Protein AF-A0A7Y5HD14-F1 (afdb_monomer_lite)

Sequence (276 aa):
TAADAAALRGGTRREKNPWSDLGRKLYEMRDKLKNGEDGMEDPEVQALWLEAIEIARKLAEELGIDLQEFELSPYTLPMIMLAMLDASDLPPEGAQSAALDALVEAAEGDWKTFMADRAGLTKLEARLEMVKMTGAMFDGVWGSMTPDQRAIFDKVDMLARDRWAQPNSIINGGRQEVSRSVLASWTNDLGLSEAQSLAVKPVVDDYVRRYSELQADFARRAAAGTPPGPTEKALATTGLMVDAQKQLSKTVTLDDAQQEKLKSWGVIYGVGVEGE

Structure (mmCIF, N/CA/C/O backbone):
data_AF-A0A7Y5HD14-F1
#
_entry.id   AF-A0A7Y5HD14-F1
#
loop_
_atom_site.group_PDB
_atom_site.id
_atom_site.type_symbol
_atom_site.label_atom_id
_atom_site.label_alt_id
_atom_site.label_comp_id
_atom_site.label_asym_id
_atom_site.label_entity_id
_atom_site.label_seq_id
_atom_site.pdbx_PDB_ins_code
_atom_site.Cartn_x
_atom_site.Cartn_y
_atom_site.Cartn_z
_atom_site.occupancy
_atom_site.B_iso_or_equiv
_atom_site.auth_seq_id
_atom_site.auth_comp_id
_atom_site.auth_asym_id
_atom_site.auth_atom_id
_atom_site.pdbx_PDB_model_num
ATOM 1 N N . THR A 1 1 ? -7.264 -18.899 -16.014 1.00 40.03 1 THR A N 1
ATOM 2 C CA . THR A 1 1 ? -6.858 -20.317 -16.206 1.00 40.03 1 THR A CA 1
ATOM 3 C C . THR A 1 1 ? -5.459 -20.387 -16.810 1.00 40.03 1 THR A C 1
ATOM 5 O O . THR A 1 1 ? -4.961 -19.369 -17.272 1.00 40.03 1 THR A O 1
ATOM 8 N N . ALA A 1 2 ? -4.799 -21.556 -16.833 1.00 31.67 2 ALA A N 1
ATOM 9 C CA . ALA A 1 2 ? -3.512 -21.719 -17.534 1.00 31.67 2 ALA A CA 1
ATOM 10 C C . ALA A 1 2 ? -3.614 -21.420 -19.049 1.00 31.67 2 ALA A C 1
ATOM 12 O O . ALA A 1 2 ? -2.626 -21.031 -19.663 1.00 31.67 2 ALA A O 1
ATOM 13 N N . ALA A 1 3 ? -4.815 -21.539 -19.630 1.00 29.56 3 ALA A N 1
ATOM 14 C CA . ALA A 1 3 ? -5.102 -21.123 -21.001 1.00 29.56 3 ALA A CA 1
ATOM 15 C C . ALA A 1 3 ? -5.159 -19.588 -21.150 1.00 29.56 3 ALA A C 1
ATOM 17 O O . ALA A 1 3 ? -4.635 -19.061 -22.126 1.00 29.56 3 ALA A O 1
ATOM 18 N N . ASP A 1 4 ? -5.680 -18.865 -20.153 1.00 37.62 4 ASP A N 1
ATOM 19 C CA . ASP A 1 4 ? -5.707 -17.391 -20.158 1.00 37.62 4 ASP A CA 1
ATOM 20 C C . ASP A 1 4 ? -4.296 -16.805 -19.965 1.00 37.62 4 ASP A C 1
ATOM 22 O O . ASP A 1 4 ? -3.900 -15.878 -20.664 1.00 37.62 4 ASP A O 1
ATOM 26 N N . ALA A 1 5 ? -3.469 -17.422 -19.112 1.00 37.91 5 ALA A N 1
ATOM 27 C CA . ALA A 1 5 ? -2.065 -17.035 -18.934 1.00 37.91 5 ALA A CA 1
ATOM 28 C C . ALA A 1 5 ? -1.180 -17.349 -20.160 1.00 37.91 5 ALA A C 1
ATOM 30 O O . ALA A 1 5 ? -0.129 -16.737 -20.336 1.00 37.91 5 ALA A O 1
ATOM 31 N N . ALA A 1 6 ? -1.580 -18.304 -21.005 1.00 37.09 6 ALA A N 1
ATOM 32 C CA . ALA A 1 6 ? -0.918 -18.597 -22.276 1.00 37.09 6 ALA A CA 1
ATOM 33 C C . ALA A 1 6 ? -1.386 -17.654 -23.400 1.00 37.09 6 ALA A C 1
ATOM 35 O O . ALA A 1 6 ? -0.572 -17.250 -24.227 1.00 37.09 6 ALA A O 1
ATOM 36 N N . ALA A 1 7 ? -2.657 -17.235 -23.401 1.00 40.34 7 ALA A N 1
ATOM 37 C CA . ALA A 1 7 ? -3.160 -16.185 -24.291 1.00 40.34 7 ALA A CA 1
ATOM 38 C C . ALA A 1 7 ? -2.490 -14.824 -24.013 1.00 40.34 7 ALA A C 1
ATOM 40 O O . ALA A 1 7 ? -2.172 -14.096 -24.950 1.00 40.34 7 ALA A O 1
ATOM 41 N N . LEU A 1 8 ? -2.172 -14.541 -22.743 1.00 43.38 8 LEU A N 1
ATOM 42 C CA . LEU A 1 8 ? -1.353 -13.397 -22.323 1.00 43.38 8 LEU A CA 1
ATOM 43 C C . LEU A 1 8 ? 0.111 -13.471 -22.807 1.00 43.38 8 LEU A C 1
ATOM 45 O O . LEU A 1 8 ? 0.737 -12.433 -22.994 1.00 43.38 8 LEU A O 1
ATOM 49 N N . ARG A 1 9 ? 0.648 -14.678 -23.043 1.00 46.75 9 ARG A N 1
ATOM 50 C CA . ARG A 1 9 ? 2.036 -14.927 -23.488 1.00 46.75 9 ARG A CA 1
ATOM 51 C C . ARG A 1 9 ? 2.196 -15.109 -25.006 1.00 46.75 9 ARG A C 1
ATOM 53 O O . ARG A 1 9 ? 3.299 -14.950 -25.521 1.00 46.75 9 ARG A O 1
ATOM 60 N N . GLY A 1 10 ? 1.132 -15.493 -25.717 1.00 34.28 10 GLY A N 1
ATOM 61 C CA . GLY A 1 10 ? 1.221 -16.096 -27.057 1.00 34.28 10 GLY A CA 1
ATOM 62 C C . GLY A 1 10 ? 0.671 -15.286 -28.234 1.00 34.28 10 GLY A C 1
ATOM 63 O O . GLY A 1 10 ? 0.852 -15.703 -29.377 1.00 34.28 10 GLY A O 1
ATOM 64 N N . GLY A 1 11 ? 0.016 -14.146 -28.009 1.00 35.19 11 GLY A N 1
ATOM 65 C CA . GLY A 1 11 ? -0.345 -13.238 -29.099 1.00 35.19 11 GLY A CA 1
ATOM 66 C C . GLY A 1 11 ? 0.895 -12.471 -29.539 1.00 35.19 11 GLY A C 1
ATOM 67 O O . GLY A 1 11 ? 1.574 -11.891 -28.697 1.00 35.19 11 GLY A O 1
ATOM 68 N N . THR A 1 12 ? 1.226 -12.473 -30.833 1.00 38.72 12 THR A N 1
ATOM 69 C CA . THR A 1 12 ? 2.294 -11.633 -31.400 1.00 38.72 12 THR A CA 1
ATOM 70 C C . THR A 1 12 ? 2.288 -10.260 -30.725 1.00 38.72 12 THR A C 1
ATOM 72 O O . THR A 1 12 ? 1.244 -9.618 -30.741 1.00 38.72 12 THR A O 1
ATOM 75 N N . ARG A 1 13 ? 3.416 -9.810 -30.150 1.00 46.72 13 ARG A N 1
ATOM 76 C CA . ARG A 1 13 ? 3.580 -8.585 -29.317 1.00 46.72 13 ARG A CA 1
ATOM 77 C C . ARG A 1 13 ? 3.038 -7.263 -29.906 1.00 46.72 13 ARG A C 1
ATOM 79 O O . ARG A 1 13 ? 3.128 -6.217 -29.288 1.00 46.72 13 ARG A O 1
ATOM 86 N N . ARG A 1 14 ? 2.473 -7.298 -31.115 1.00 42.47 14 ARG A N 1
ATOM 87 C CA . ARG A 1 14 ? 1.824 -6.190 -31.828 1.00 42.47 14 ARG A CA 1
ATOM 88 C C . ARG A 1 14 ? 0.296 -6.299 -31.925 1.00 42.47 14 ARG A C 1
ATOM 90 O O . ARG A 1 14 ? -0.326 -5.383 -32.457 1.00 42.47 14 ARG A O 1
ATOM 97 N N . GLU A 1 15 ? -0.319 -7.389 -31.475 1.00 48.62 15 GLU A N 1
ATOM 98 C CA . GLU A 1 15 ? -1.775 -7.548 -31.492 1.00 48.62 15 GLU A CA 1
ATOM 99 C C . GLU A 1 15 ? -2.414 -7.035 -30.198 1.00 48.62 15 GLU A C 1
ATOM 101 O O . GLU A 1 15 ? -1.834 -7.117 -29.120 1.00 48.62 15 GLU A O 1
ATOM 106 N N . LYS A 1 16 ? -3.619 -6.474 -30.347 1.00 53.66 16 LYS A N 1
ATOM 107 C CA . LYS A 1 16 ? -4.418 -5.773 -29.333 1.00 53.66 16 LYS A CA 1
ATOM 108 C C . LYS A 1 16 ? -4.705 -6.651 -28.109 1.00 53.66 16 LYS A C 1
ATOM 110 O O . LYS A 1 16 ? -5.770 -7.261 -28.029 1.00 53.66 16 LYS A O 1
ATOM 115 N N . ASN A 1 17 ? -3.777 -6.717 -27.162 1.00 68.25 17 ASN A N 1
ATOM 116 C CA . ASN A 1 17 ? -4.050 -7.227 -25.827 1.00 68.25 17 ASN A CA 1
ATOM 117 C C . ASN A 1 17 ? -4.229 -6.038 -24.852 1.00 68.25 17 ASN A C 1
ATOM 119 O O . ASN A 1 17 ? -3.633 -4.975 -25.067 1.00 68.25 17 ASN A O 1
ATOM 123 N N . PRO A 1 18 ? -5.052 -6.179 -23.795 1.00 72.81 18 PRO A N 1
ATOM 124 C CA . PRO A 1 18 ? -5.341 -5.065 -22.891 1.00 72.81 18 PRO A CA 1
ATOM 125 C C . PRO A 1 18 ? -4.098 -4.517 -22.169 1.00 72.81 18 PRO A C 1
ATOM 127 O O . PRO A 1 18 ? -4.064 -3.342 -21.818 1.00 72.81 18 PRO A O 1
ATOM 130 N N . TRP A 1 19 ? -3.045 -5.320 -21.998 1.00 73.19 19 TRP A N 1
ATOM 131 C CA . TRP A 1 19 ? -1.783 -4.880 -21.398 1.00 73.19 19 TRP A CA 1
ATOM 132 C C . TRP A 1 19 ? -0.988 -3.932 -22.300 1.00 73.19 19 TRP A C 1
ATOM 134 O O . TRP A 1 19 ? -0.474 -2.917 -21.832 1.00 73.19 19 TRP A O 1
ATOM 144 N N . SER A 1 20 ? -0.930 -4.219 -23.601 1.00 70.38 20 SER A N 1
ATOM 145 C CA . SER A 1 20 ? -0.311 -3.357 -24.608 1.00 70.38 20 SER A CA 1
ATOM 146 C C . SER A 1 20 ? -1.058 -2.031 -24.738 1.00 70.38 20 SER A C 1
ATOM 148 O O . SER A 1 20 ? -0.430 -0.989 -24.917 1.00 70.38 20 SER A O 1
ATOM 150 N N . ASP A 1 21 ? -2.389 -2.046 -24.626 1.00 78.12 21 ASP A N 1
ATOM 151 C CA . ASP A 1 21 ? -3.181 -0.814 -24.616 1.00 78.12 21 ASP A CA 1
ATOM 152 C C . ASP A 1 21 ? -2.972 -0.017 -23.315 1.00 78.12 21 ASP A C 1
ATOM 154 O O . ASP A 1 21 ? -2.776 1.196 -23.391 1.00 78.12 21 ASP A O 1
ATOM 158 N N . LEU A 1 22 ? -2.903 -0.674 -22.146 1.00 78.31 22 LEU A N 1
ATOM 159 C CA . LEU A 1 22 ? -2.567 -0.020 -20.873 1.00 78.31 22 LEU A CA 1
ATOM 160 C C . LEU A 1 22 ? -1.200 0.671 -20.938 1.00 78.31 22 LEU A C 1
ATOM 162 O O . LEU A 1 22 ? -1.096 1.862 -20.647 1.00 78.31 22 LEU A O 1
ATOM 166 N N . GLY A 1 23 ? -0.149 -0.040 -21.352 1.00 74.69 23 GLY A N 1
ATOM 167 C CA . GLY A 1 23 ? 1.187 0.552 -21.413 1.00 74.69 23 GLY A CA 1
ATOM 168 C C . GLY A 1 23 ? 1.326 1.645 -22.469 1.00 74.69 23 GLY A C 1
ATOM 169 O O . GLY A 1 23 ? 2.020 2.626 -22.212 1.00 74.69 23 GLY A O 1
ATOM 170 N N . ARG A 1 24 ? 0.606 1.561 -23.600 1.00 77.25 24 ARG A N 1
ATOM 171 C CA . ARG A 1 24 ? 0.541 2.666 -24.572 1.00 77.25 24 ARG A CA 1
ATOM 172 C C . ARG A 1 24 ? -0.029 3.930 -23.929 1.00 77.25 24 ARG A C 1
ATOM 174 O O . ARG A 1 24 ? 0.558 4.996 -24.080 1.00 77.25 24 ARG A O 1
ATOM 181 N N . LYS A 1 25 ? -1.120 3.815 -23.163 1.00 80.25 25 LYS A N 1
ATOM 182 C CA . LYS A 1 25 ? -1.727 4.957 -22.457 1.00 80.25 25 LYS A CA 1
ATOM 183 C C . LYS A 1 25 ? -0.788 5.554 -21.411 1.00 80.25 25 LYS A C 1
ATOM 185 O O . LYS A 1 25 ? -0.636 6.773 -21.360 1.00 80.25 25 LYS A O 1
ATOM 190 N N . LEU A 1 26 ? -0.110 4.715 -20.624 1.00 75.81 26 LEU A N 1
ATOM 191 C CA . LEU A 1 26 ? 0.895 5.163 -19.650 1.00 75.81 26 LEU A CA 1
ATOM 192 C C . LEU A 1 26 ? 2.075 5.885 -20.324 1.00 75.81 26 LEU A C 1
ATOM 194 O O . LEU A 1 26 ? 2.540 6.914 -19.833 1.00 75.81 26 LEU A O 1
ATOM 198 N N . TYR A 1 27 ? 2.529 5.383 -21.474 1.00 74.00 27 TYR A N 1
ATOM 199 C CA . TYR A 1 27 ? 3.600 5.991 -22.261 1.00 74.00 27 TYR A CA 1
ATOM 200 C C . TYR A 1 27 ? 3.184 7.339 -22.876 1.00 74.00 27 TYR A C 1
ATOM 202 O O . TYR A 1 27 ? 3.917 8.320 -22.766 1.00 74.00 27 TYR A O 1
ATOM 210 N N . GLU A 1 28 ? 1.986 7.423 -23.461 1.00 78.38 28 GLU A N 1
ATOM 211 C CA . GLU A 1 28 ? 1.420 8.671 -23.997 1.00 78.38 28 GLU A CA 1
ATOM 212 C C . GLU A 1 28 ? 1.280 9.746 -22.905 1.00 78.38 28 GLU A C 1
ATOM 214 O O . GLU A 1 28 ? 1.576 10.919 -23.148 1.00 78.38 28 GLU A O 1
ATOM 219 N N . MET A 1 29 ? 0.881 9.360 -21.685 1.00 75.81 29 MET A N 1
ATOM 220 C CA . MET A 1 29 ? 0.834 10.279 -20.542 1.00 75.81 29 MET A CA 1
ATOM 221 C C . MET A 1 29 ? 2.219 10.798 -20.167 1.00 75.81 29 MET A C 1
ATOM 223 O O . MET A 1 29 ? 2.377 11.998 -19.955 1.00 75.81 29 MET A O 1
ATOM 227 N N . ARG A 1 30 ? 3.240 9.932 -20.130 1.00 72.69 30 ARG A N 1
ATOM 228 C CA . ARG A 1 30 ? 4.625 10.334 -19.837 1.00 72.69 30 ARG A CA 1
ATOM 229 C C . ARG A 1 30 ? 5.115 11.436 -20.777 1.00 72.69 30 ARG A C 1
ATOM 231 O O . ARG A 1 30 ? 5.752 12.373 -20.307 1.00 72.69 30 ARG A O 1
ATOM 238 N N . ASP A 1 31 ? 4.835 11.336 -22.075 1.00 70.56 31 ASP A N 1
ATOM 239 C CA . ASP A 1 31 ? 5.278 12.335 -23.064 1.00 70.56 31 ASP A CA 1
ATOM 240 C C . ASP A 1 31 ? 4.592 13.691 -22.901 1.00 70.56 31 ASP A C 1
ATOM 242 O O . ASP A 1 31 ? 5.163 14.730 -23.241 1.00 70.56 31 ASP A O 1
ATOM 246 N N . LYS A 1 32 ? 3.381 13.686 -22.344 1.00 71.19 32 LYS A N 1
ATOM 247 C CA . LYS A 1 32 ? 2.629 14.900 -22.018 1.00 71.19 32 LYS A CA 1
ATOM 248 C C . LYS A 1 32 ? 3.048 15.504 -20.676 1.00 71.19 32 LYS A C 1
ATOM 250 O O . LYS A 1 32 ? 2.984 16.720 -20.510 1.00 71.19 32 LYS A O 1
ATOM 255 N N . LEU A 1 33 ? 3.548 14.688 -19.749 1.00 67.81 33 LEU A N 1
ATOM 256 C CA . LEU A 1 33 ? 4.108 15.136 -18.475 1.00 67.81 33 LEU A CA 1
ATOM 257 C C . LEU A 1 33 ? 5.500 15.752 -18.692 1.00 67.81 33 LEU A C 1
ATOM 259 O O . LEU A 1 33 ? 6.534 15.074 -18.697 1.00 67.81 33 LEU A O 1
ATOM 263 N N . LYS A 1 34 ? 5.538 17.075 -18.883 1.00 53.81 34 LYS A N 1
ATOM 264 C CA . LYS A 1 34 ? 6.795 17.833 -18.953 1.00 53.81 34 LYS A CA 1
ATOM 265 C C . LYS A 1 34 ? 7.582 17.693 -17.650 1.00 53.81 34 LYS A C 1
ATOM 267 O O . LYS A 1 34 ? 7.014 17.585 -16.569 1.00 53.81 34 LYS A O 1
ATOM 272 N N . ASN A 1 35 ? 8.913 17.706 -17.762 1.00 51.19 35 ASN A N 1
ATOM 273 C CA . ASN A 1 35 ? 9.846 17.609 -16.636 1.00 51.19 35 ASN A CA 1
ATOM 274 C C . ASN A 1 35 ? 9.447 18.530 -15.467 1.00 51.19 35 ASN A C 1
ATOM 276 O O . ASN A 1 35 ? 9.708 19.728 -15.516 1.00 51.19 35 ASN A O 1
ATOM 280 N N . GLY A 1 36 ? 8.880 17.946 -14.410 1.00 49.12 36 GLY A N 1
ATOM 281 C CA . GLY A 1 36 ? 8.652 18.613 -13.129 1.00 49.12 36 GLY A CA 1
ATOM 282 C C . GLY A 1 36 ? 7.366 19.433 -13.000 1.00 49.12 36 GLY A C 1
ATOM 283 O O . GLY A 1 36 ? 7.193 20.056 -11.958 1.00 49.12 36 GLY A O 1
ATOM 284 N N . GLU A 1 37 ? 6.470 19.435 -13.990 1.00 49.97 37 GLU A N 1
ATOM 285 C CA . GLU A 1 37 ? 5.144 20.048 -13.840 1.00 49.97 37 GLU A CA 1
ATOM 286 C C . GLU A 1 37 ? 4.091 18.963 -13.621 1.00 49.97 37 GLU A C 1
ATOM 288 O O . GLU A 1 37 ? 4.056 17.954 -14.330 1.00 49.97 37 GLU A O 1
ATOM 293 N N . ASP A 1 38 ? 3.238 19.180 -12.621 1.00 54.91 38 ASP A N 1
ATOM 294 C CA . ASP A 1 38 ? 2.090 18.340 -12.292 1.00 54.91 38 ASP A CA 1
ATOM 295 C C . ASP A 1 38 ? 1.048 18.503 -13.418 1.00 54.91 38 ASP A C 1
ATOM 297 O O . ASP A 1 38 ? 0.058 19.220 -13.298 1.00 54.91 38 ASP A O 1
ATOM 301 N N . GLY A 1 39 ? 1.309 17.888 -14.579 1.00 54.97 39 GLY A N 1
ATOM 302 C CA . GLY A 1 39 ? 0.506 17.986 -15.809 1.00 54.97 39 GLY A CA 1
ATOM 303 C C . GLY A 1 39 ? -0.885 17.356 -15.700 1.00 54.97 39 GLY A C 1
ATOM 304 O O . GLY A 1 39 ? -1.533 17.089 -16.700 1.00 54.97 39 GLY A O 1
ATOM 305 N N . MET A 1 40 ? -1.349 17.109 -14.480 1.00 59.34 40 MET A N 1
ATOM 306 C CA . MET A 1 40 ? -2.643 16.529 -14.140 1.00 59.34 40 MET A CA 1
ATOM 307 C C . MET A 1 40 ? -3.789 17.534 -14.262 1.00 59.34 40 MET A C 1
ATOM 309 O O . MET A 1 40 ? -4.950 17.134 -14.227 1.00 59.34 40 MET A O 1
ATOM 313 N N . GLU A 1 41 ? -3.487 18.823 -14.419 1.00 64.12 41 GLU A N 1
ATOM 314 C CA . GLU A 1 41 ? -4.465 19.830 -14.842 1.00 64.12 41 GLU A CA 1
ATOM 315 C C . GLU A 1 41 ? -4.703 19.811 -16.362 1.00 64.12 41 GLU A C 1
ATOM 317 O O . GLU A 1 41 ? -5.682 20.395 -16.826 1.00 64.12 41 GLU A O 1
ATOM 322 N N . ASP A 1 42 ? -3.856 19.118 -17.138 1.00 75.00 42 ASP A N 1
ATOM 323 C CA . ASP A 1 42 ? -4.039 18.960 -18.581 1.00 75.00 42 ASP A CA 1
ATOM 324 C C . ASP A 1 42 ? -5.202 17.983 -18.865 1.00 75.00 42 ASP A C 1
ATOM 326 O O . ASP A 1 42 ? -5.126 16.801 -18.500 1.00 75.00 42 ASP A O 1
ATOM 330 N N . PRO A 1 43 ? -6.279 18.431 -19.540 1.00 79.12 43 PRO A N 1
ATOM 331 C CA . PRO A 1 43 ? -7.422 17.582 -19.866 1.00 79.12 43 PRO A CA 1
ATOM 332 C C . PRO A 1 43 ? -7.061 16.345 -20.699 1.00 79.12 43 PRO A C 1
ATOM 334 O O . PRO A 1 43 ? -7.731 15.318 -20.595 1.00 79.12 43 PRO A O 1
ATOM 337 N N . GLU A 1 44 ? -6.010 16.412 -21.520 1.00 79.50 44 GLU A N 1
ATOM 338 C CA . GLU A 1 44 ? -5.563 15.279 -22.330 1.00 79.50 44 GLU A CA 1
ATOM 339 C C . GLU A 1 44 ? -4.872 14.214 -21.470 1.00 79.50 44 GLU A C 1
ATOM 341 O O . GLU A 1 44 ? -5.078 13.020 -21.688 1.00 79.50 44 GLU A O 1
ATOM 346 N N . VAL A 1 45 ? -4.105 14.627 -20.456 1.00 76.25 45 VAL A N 1
ATOM 347 C CA . VAL A 1 45 ? -3.512 13.706 -19.471 1.00 76.25 45 VAL A CA 1
ATOM 348 C C . VAL A 1 45 ? -4.609 13.069 -18.619 1.00 76.25 45 VAL A C 1
ATOM 350 O O . VAL A 1 45 ? -4.590 11.858 -18.406 1.00 76.25 45 VAL A O 1
ATOM 353 N N . GLN A 1 46 ? -5.616 13.843 -18.202 1.00 74.94 46 GLN A N 1
ATOM 354 C CA . GLN A 1 46 ? -6.768 13.315 -17.461 1.00 74.94 46 GLN A CA 1
ATOM 355 C C . GLN A 1 46 ? -7.561 12.277 -18.266 1.00 74.94 46 GLN A C 1
ATOM 357 O O . GLN A 1 46 ? -7.954 11.247 -17.719 1.00 74.94 46 GLN A O 1
ATOM 362 N N . ALA A 1 47 ? -7.787 12.518 -19.559 1.00 82.31 47 ALA A N 1
ATOM 363 C CA . ALA A 1 47 ? -8.490 11.573 -20.421 1.00 82.31 47 ALA A CA 1
ATOM 364 C C . ALA A 1 47 ? -7.718 10.250 -20.562 1.00 82.31 47 ALA A C 1
ATOM 366 O O . ALA A 1 47 ? -8.284 9.178 -20.341 1.00 82.31 47 ALA A O 1
ATOM 367 N N . LEU A 1 48 ? -6.413 10.323 -20.843 1.00 78.88 48 LEU A N 1
ATOM 368 C CA . LEU A 1 48 ? -5.551 9.140 -20.924 1.00 78.88 48 LEU A CA 1
ATOM 369 C C . LEU A 1 48 ? -5.505 8.363 -19.603 1.00 78.88 48 LEU A C 1
ATOM 371 O O . LEU A 1 48 ? -5.480 7.132 -19.608 1.00 78.88 48 LEU A O 1
ATOM 375 N N . TRP A 1 49 ? -5.539 9.074 -18.477 1.00 76.62 49 TRP A N 1
ATOM 376 C CA . TRP A 1 49 ? -5.564 8.474 -17.152 1.00 76.62 49 TRP A CA 1
ATOM 377 C C . TRP A 1 49 ? -6.848 7.687 -16.884 1.00 76.62 49 TRP A C 1
ATOM 379 O O . TRP A 1 49 ? -6.796 6.549 -16.414 1.00 76.62 49 TRP A O 1
ATOM 389 N N . LEU A 1 50 ? -8.008 8.266 -17.203 1.00 80.25 50 LEU A N 1
ATOM 390 C CA . LEU A 1 50 ? -9.297 7.593 -17.034 1.00 80.25 50 LEU A CA 1
ATOM 391 C C . LEU A 1 50 ? -9.384 6.323 -17.889 1.00 80.25 50 LEU A C 1
ATOM 393 O O . LEU A 1 50 ? -9.858 5.293 -17.407 1.00 80.25 50 LEU A O 1
ATOM 397 N N . GLU A 1 51 ? -8.867 6.372 -19.117 1.00 85.50 51 GLU A N 1
ATOM 398 C CA . GLU A 1 51 ? -8.769 5.199 -19.988 1.00 85.50 51 GLU A CA 1
ATOM 399 C C . GLU A 1 51 ? -7.826 4.133 -19.405 1.00 85.50 51 GLU A C 1
ATOM 401 O O . GLU A 1 51 ? -8.184 2.955 -19.359 1.00 85.50 51 GLU A O 1
ATOM 406 N N . ALA A 1 52 ? -6.654 4.530 -18.894 1.00 80.75 52 ALA A N 1
ATOM 407 C CA . ALA A 1 52 ? -5.715 3.614 -18.245 1.00 80.75 52 ALA A CA 1
ATOM 408 C C . ALA A 1 52 ? -6.329 2.935 -17.006 1.00 80.75 52 ALA A C 1
ATOM 410 O O . ALA A 1 52 ? -6.183 1.723 -16.840 1.00 80.75 52 ALA A O 1
ATOM 411 N N . ILE A 1 53 ? -7.073 3.674 -16.171 1.00 80.44 53 ILE A N 1
ATOM 412 C CA . ILE A 1 53 ? -7.813 3.109 -15.030 1.00 80.44 53 ILE A CA 1
ATOM 413 C C . ILE A 1 53 ? -8.848 2.085 -15.492 1.00 80.44 53 ILE A C 1
ATOM 415 O O . ILE A 1 53 ? -8.996 1.040 -14.858 1.00 80.44 53 ILE A O 1
ATOM 419 N N . GLU A 1 54 ? -9.605 2.376 -16.550 1.00 85.19 54 GLU A N 1
ATOM 420 C CA . GLU A 1 54 ? -10.640 1.457 -17.025 1.00 85.19 54 GLU A CA 1
ATOM 421 C C . GLU A 1 54 ? -10.027 0.139 -17.514 1.00 85.19 54 GLU A C 1
ATOM 423 O O . GLU A 1 54 ? -10.533 -0.938 -17.192 1.00 85.19 54 GLU A O 1
ATOM 428 N N . ILE A 1 55 ? -8.911 0.216 -18.243 1.00 85.50 55 ILE A N 1
ATOM 429 C CA . ILE A 1 55 ? -8.175 -0.966 -18.697 1.00 85.50 55 ILE A CA 1
ATOM 430 C C . ILE A 1 55 ? -7.618 -1.744 -17.497 1.00 85.50 55 ILE A C 1
ATOM 432 O O . ILE A 1 55 ? -7.833 -2.952 -17.402 1.00 85.50 55 ILE A O 1
ATOM 436 N N . ALA A 1 56 ? -6.972 -1.059 -16.547 1.00 81.94 56 ALA A N 1
ATOM 437 C CA . ALA A 1 56 ? -6.445 -1.673 -15.329 1.00 81.94 56 ALA A CA 1
ATOM 438 C C . ALA A 1 56 ? -7.547 -2.348 -14.495 1.00 81.94 56 ALA A C 1
ATOM 440 O O . ALA A 1 56 ? -7.338 -3.432 -13.961 1.00 81.94 56 ALA A O 1
ATOM 441 N N . ARG A 1 57 ? -8.751 -1.762 -14.428 1.00 84.12 57 ARG A N 1
ATOM 442 C CA . ARG A 1 57 ? -9.900 -2.360 -13.731 1.00 84.12 57 ARG A CA 1
ATOM 443 C C . ARG A 1 57 ? -10.352 -3.662 -14.383 1.00 84.12 57 ARG A C 1
ATOM 445 O O . ARG A 1 57 ? -10.558 -4.637 -13.671 1.00 84.12 57 ARG A O 1
ATOM 452 N N . LYS A 1 58 ? -10.473 -3.695 -15.713 1.00 86.50 58 LYS A N 1
ATOM 453 C CA . LYS A 1 58 ? -10.834 -4.923 -16.445 1.00 86.50 58 LYS A CA 1
ATOM 454 C C . LYS A 1 58 ? -9.792 -6.021 -16.226 1.00 86.50 58 LYS A C 1
ATOM 456 O O . LYS A 1 58 ? -10.148 -7.158 -15.949 1.00 86.50 58 LYS A O 1
ATOM 461 N N . LEU A 1 59 ? -8.511 -5.661 -16.268 1.00 83.62 59 LEU A N 1
ATOM 462 C CA . LEU A 1 59 ? -7.415 -6.588 -15.987 1.00 83.62 59 LEU A CA 1
ATOM 463 C C . LEU A 1 59 ? -7.423 -7.090 -14.531 1.00 83.62 59 LEU A C 1
ATOM 465 O O . LEU A 1 59 ? -7.187 -8.270 -14.286 1.00 83.62 59 LEU A O 1
ATOM 469 N N . ALA A 1 60 ? -7.734 -6.229 -13.559 1.00 83.94 60 ALA A N 1
ATOM 470 C CA . ALA A 1 60 ? -7.898 -6.623 -12.159 1.00 83.94 60 ALA A CA 1
ATOM 471 C C . ALA A 1 60 ? -9.052 -7.625 -11.980 1.00 83.94 60 ALA A C 1
ATOM 473 O O . ALA A 1 60 ? -8.886 -8.651 -11.317 1.00 83.94 60 ALA A O 1
ATOM 474 N N . GLU A 1 61 ? -10.192 -7.371 -12.633 1.00 84.69 61 GLU A N 1
ATOM 475 C CA . GLU A 1 61 ? -11.346 -8.277 -12.651 1.00 84.69 61 GLU A CA 1
ATOM 476 C C . GLU A 1 61 ? -10.983 -9.649 -13.243 1.00 84.69 61 GLU A C 1
ATOM 478 O O . GLU A 1 61 ? -11.324 -10.675 -12.652 1.00 84.69 61 GLU A O 1
ATOM 483 N N . GLU A 1 62 ? -10.232 -9.690 -14.350 1.00 84.50 62 GLU A N 1
ATOM 484 C CA . GLU A 1 62 ? -9.732 -10.937 -14.955 1.00 84.50 62 GLU A CA 1
ATOM 485 C C . GLU A 1 62 ? -8.802 -11.725 -14.016 1.00 84.50 62 GLU A C 1
ATOM 487 O O . GLU A 1 62 ? -8.796 -12.960 -14.024 1.00 84.50 62 GLU A O 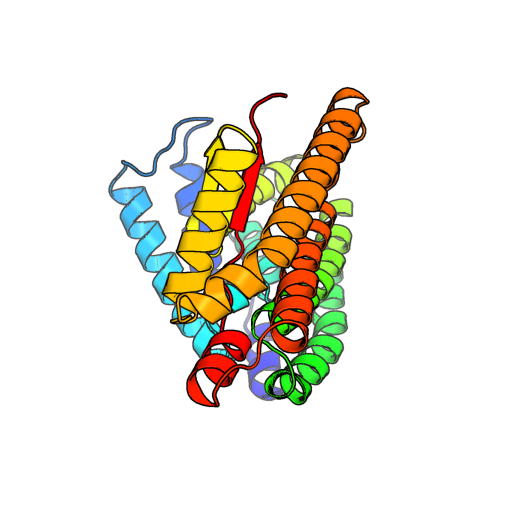1
ATOM 492 N N . LEU A 1 63 ? -8.038 -11.020 -13.180 1.00 77.12 63 LEU A N 1
ATOM 493 C CA . LEU A 1 63 ? -7.149 -11.606 -12.176 1.00 77.12 63 LEU A CA 1
ATOM 494 C C . LEU A 1 63 ? -7.868 -11.969 -10.862 1.00 77.12 63 LEU A C 1
ATOM 496 O O . LEU A 1 63 ? -7.261 -12.605 -9.997 1.00 77.12 63 LEU A O 1
ATOM 500 N N . GLY A 1 64 ? -9.148 -11.611 -10.701 1.00 80.50 64 GLY A N 1
ATOM 501 C CA . GLY A 1 64 ? -9.919 -11.859 -9.478 1.00 80.50 64 GLY A CA 1
ATOM 502 C C . GLY A 1 64 ? -9.439 -11.040 -8.273 1.00 80.50 64 GLY A C 1
ATOM 503 O O . GLY A 1 64 ? -9.540 -11.489 -7.125 1.00 80.50 64 GLY A O 1
ATOM 504 N N . ILE A 1 65 ? -8.878 -9.859 -8.525 1.00 81.12 65 ILE A N 1
ATOM 505 C CA . ILE A 1 65 ? -8.331 -8.944 -7.517 1.00 81.12 65 ILE A CA 1
ATOM 506 C C . ILE A 1 65 ? -8.950 -7.554 -7.675 1.00 81.12 65 ILE A C 1
ATOM 508 O O . ILE A 1 65 ? -9.540 -7.239 -8.708 1.00 81.12 65 ILE A O 1
ATOM 512 N N . ASP A 1 66 ? -8.853 -6.715 -6.646 1.00 81.19 66 ASP A N 1
ATOM 513 C CA . ASP A 1 66 ? -9.279 -5.320 -6.773 1.00 81.19 66 ASP A CA 1
ATOM 514 C C . ASP A 1 66 ? -8.191 -4.443 -7.427 1.00 81.19 66 ASP A C 1
ATOM 516 O O . ASP A 1 66 ? -7.043 -4.854 -7.589 1.00 81.19 66 ASP A O 1
ATOM 520 N N . LEU A 1 67 ? -8.544 -3.215 -7.823 1.00 76.38 67 LEU A N 1
ATOM 521 C CA . LEU A 1 67 ? -7.616 -2.306 -8.508 1.00 76.38 67 LEU A CA 1
ATOM 522 C C . LEU A 1 67 ? -6.391 -1.912 -7.651 1.00 76.38 67 LEU A C 1
ATOM 524 O O . LEU A 1 67 ? -5.338 -1.608 -8.201 1.00 76.38 67 LEU A O 1
ATOM 528 N N . GLN A 1 68 ? -6.500 -1.925 -6.319 1.00 73.12 68 GLN A N 1
ATOM 529 C CA . GLN A 1 68 ? -5.374 -1.617 -5.424 1.00 73.12 68 GLN A CA 1
ATOM 530 C C . GLN A 1 68 ? -4.409 -2.798 -5.315 1.00 73.12 68 GLN A C 1
ATOM 532 O O . GLN A 1 68 ? -3.206 -2.624 -5.137 1.00 73.12 68 GLN A O 1
ATOM 537 N N . GLU A 1 69 ? -4.944 -4.012 -5.375 1.00 77.44 69 GLU A N 1
ATOM 538 C CA . GLU A 1 69 ? -4.161 -5.243 -5.427 1.00 77.44 69 GLU A CA 1
ATOM 539 C C . GLU A 1 69 ? -3.548 -5.447 -6.810 1.00 77.44 69 GLU A C 1
ATOM 541 O O . GLU A 1 69 ? -2.456 -5.996 -6.917 1.00 77.44 69 GLU A O 1
ATOM 546 N N . PHE A 1 70 ? -4.214 -4.954 -7.857 1.00 79.56 70 PHE A N 1
ATOM 547 C CA . PHE A 1 70 ? -3.702 -4.963 -9.218 1.00 79.56 70 PHE A CA 1
ATOM 548 C C . PHE A 1 70 ? -2.349 -4.269 -9.316 1.00 79.56 70 PHE A C 1
ATOM 550 O O . PHE A 1 70 ? -1.431 -4.866 -9.853 1.00 79.56 70 PHE A O 1
ATOM 557 N N . GLU A 1 71 ? -2.168 -3.079 -8.741 1.00 74.06 71 GLU A N 1
ATOM 558 C CA . GLU A 1 71 ? -0.864 -2.390 -8.701 1.00 74.06 71 GLU A CA 1
ATOM 559 C C . GLU A 1 71 ? 0.264 -3.289 -8.163 1.00 74.06 71 GLU A C 1
ATOM 561 O O . GLU A 1 71 ? 1.377 -3.293 -8.684 1.00 74.06 71 GLU A O 1
ATOM 566 N N . LEU A 1 72 ? -0.044 -4.080 -7.136 1.00 74.38 72 LEU A N 1
ATOM 567 C CA . LEU A 1 72 ? 0.910 -4.953 -6.463 1.00 74.38 72 LEU A CA 1
ATOM 568 C C . LEU A 1 72 ? 0.908 -6.379 -7.007 1.00 74.38 72 LEU A C 1
ATOM 570 O O . LEU A 1 72 ? 1.561 -7.246 -6.421 1.00 74.38 72 LEU A O 1
ATOM 574 N N . SER A 1 73 ? 0.186 -6.639 -8.095 1.00 76.06 73 SER A N 1
ATOM 575 C CA . SER A 1 73 ? 0.234 -7.941 -8.733 1.00 76.06 73 SER A CA 1
ATOM 576 C C . SER A 1 73 ? 1.605 -8.133 -9.388 1.00 76.06 73 SER A C 1
ATOM 578 O O . SER A 1 73 ? 2.142 -7.203 -10.002 1.00 76.06 73 SER A O 1
ATOM 580 N N . PRO A 1 74 ? 2.142 -9.360 -9.349 1.00 69.12 74 PRO A N 1
ATOM 581 C CA . PRO A 1 74 ? 3.414 -9.683 -9.976 1.00 69.12 74 PRO A CA 1
ATOM 582 C C . PRO A 1 74 ? 3.381 -9.546 -11.504 1.00 69.12 74 PRO A C 1
ATOM 584 O O . PRO A 1 74 ? 4.422 -9.533 -12.147 1.00 69.12 74 PRO A O 1
ATOM 587 N N . TYR A 1 75 ? 2.195 -9.428 -12.105 1.00 69.81 75 TYR A N 1
ATOM 588 C CA . TYR A 1 75 ? 2.033 -9.230 -13.544 1.00 69.81 75 TYR A CA 1
ATOM 589 C C . TYR A 1 75 ? 2.042 -7.756 -13.925 1.00 69.81 75 TYR A C 1
ATOM 591 O O . TYR A 1 75 ? 2.446 -7.409 -15.028 1.00 69.81 75 TYR A O 1
ATOM 599 N N . THR A 1 76 ? 1.616 -6.872 -13.030 1.00 72.56 76 THR A N 1
ATOM 600 C CA . THR A 1 76 ? 1.282 -5.500 -13.411 1.00 72.56 76 THR A CA 1
ATOM 601 C C . THR A 1 76 ? 2.512 -4.717 -13.805 1.00 72.56 76 THR A C 1
ATOM 603 O O . THR A 1 76 ? 2.578 -4.169 -14.904 1.00 72.56 76 THR A O 1
ATOM 606 N N . LEU A 1 77 ? 3.520 -4.730 -12.942 1.00 69.38 77 LEU A N 1
ATOM 607 C CA . LEU A 1 77 ? 4.745 -3.999 -13.188 1.00 69.38 77 LEU A CA 1
ATOM 608 C C . LEU A 1 77 ? 5.523 -4.553 -14.403 1.00 69.38 77 LEU A C 1
ATOM 610 O O . LEU A 1 77 ? 5.823 -3.761 -15.299 1.00 69.38 77 LEU A O 1
ATOM 614 N N . PRO A 1 78 ? 5.761 -5.878 -14.542 1.00 67.38 78 PRO A N 1
ATOM 615 C CA . PRO A 1 78 ? 6.396 -6.428 -15.742 1.00 67.38 78 PRO A CA 1
ATOM 616 C C . PRO A 1 78 ? 5.627 -6.157 -17.037 1.00 67.38 78 PRO A C 1
ATOM 618 O O . PRO A 1 78 ? 6.244 -5.855 -18.056 1.00 67.38 78 PRO A O 1
ATOM 621 N N . MET A 1 79 ? 4.293 -6.228 -17.026 1.00 67.56 79 MET A N 1
ATOM 622 C CA . MET A 1 79 ? 3.496 -5.995 -18.235 1.00 67.56 79 MET A CA 1
ATOM 623 C C . MET A 1 79 ? 3.455 -4.517 -18.628 1.00 67.56 79 MET A C 1
ATOM 625 O O . MET A 1 79 ? 3.505 -4.208 -19.817 1.00 67.56 79 MET A O 1
ATOM 629 N N . ILE A 1 80 ? 3.444 -3.600 -17.654 1.00 67.81 80 ILE A N 1
ATOM 630 C CA . ILE A 1 80 ? 3.644 -2.166 -17.903 1.00 67.81 80 ILE A CA 1
ATOM 631 C C . ILE A 1 80 ? 5.021 -1.938 -18.531 1.00 67.81 80 ILE A C 1
ATOM 633 O O . ILE A 1 80 ? 5.129 -1.247 -19.540 1.00 67.81 80 ILE A O 1
ATOM 637 N N . MET A 1 81 ? 6.062 -2.577 -18.001 1.00 68.69 81 MET A N 1
ATOM 638 C CA . MET A 1 81 ? 7.424 -2.469 -18.528 1.00 68.69 81 MET A CA 1
ATOM 639 C C . MET A 1 81 ? 7.556 -3.010 -19.952 1.00 68.69 81 MET A C 1
ATOM 641 O O . MET A 1 81 ? 8.151 -2.346 -20.799 1.00 68.69 81 MET A O 1
ATOM 645 N N . LEU A 1 82 ? 6.980 -4.180 -20.238 1.00 65.38 82 LEU A N 1
ATOM 646 C CA . LEU A 1 82 ? 6.952 -4.753 -21.585 1.00 65.38 82 LEU A CA 1
ATOM 647 C C . LEU A 1 82 ? 6.227 -3.826 -22.562 1.00 65.38 82 LEU A C 1
ATOM 649 O O . LEU A 1 82 ? 6.757 -3.508 -23.623 1.00 65.38 82 LEU A O 1
ATOM 653 N N . ALA A 1 83 ? 5.057 -3.325 -22.175 1.00 66.12 83 ALA A N 1
ATOM 654 C CA . ALA A 1 83 ? 4.277 -2.439 -23.023 1.00 66.12 83 ALA A CA 1
ATOM 655 C C . ALA A 1 83 ? 4.946 -1.063 -23.226 1.00 66.12 83 ALA A C 1
ATOM 657 O O . ALA A 1 83 ? 4.772 -0.446 -24.275 1.00 66.12 83 ALA A O 1
ATOM 658 N N . MET A 1 84 ? 5.761 -0.597 -22.274 1.00 65.44 84 MET A N 1
ATOM 659 C CA . MET A 1 84 ? 6.579 0.612 -22.422 1.00 65.44 84 MET A CA 1
ATOM 660 C C . MET A 1 84 ? 7.787 0.404 -23.336 1.00 65.44 84 MET A C 1
ATOM 662 O O . MET A 1 84 ? 8.123 1.314 -24.089 1.00 65.44 84 MET A O 1
ATOM 666 N N . LEU A 1 85 ? 8.423 -0.770 -23.296 1.00 64.12 85 LEU A N 1
ATOM 667 C CA . LEU A 1 85 ? 9.473 -1.129 -24.251 1.00 64.12 85 LEU A CA 1
ATOM 668 C C . LEU A 1 85 ? 8.903 -1.207 -25.670 1.00 64.12 85 LEU A C 1
ATOM 670 O O . LEU A 1 85 ? 9.482 -0.618 -26.577 1.00 64.12 85 LEU A O 1
ATOM 674 N N . ASP A 1 86 ? 7.738 -1.837 -25.838 1.00 64.88 86 ASP A N 1
ATOM 675 C CA . ASP A 1 86 ? 7.046 -1.934 -27.129 1.00 64.88 86 ASP A CA 1
ATOM 676 C C . ASP A 1 86 ? 6.582 -0.565 -27.667 1.00 64.88 86 ASP A C 1
ATOM 678 O O . ASP A 1 86 ? 6.524 -0.369 -28.882 1.00 64.88 86 ASP A O 1
ATOM 682 N N . ALA A 1 87 ? 6.246 0.380 -26.781 1.00 61.75 87 ALA A N 1
ATOM 683 C CA . ALA A 1 87 ? 5.860 1.748 -27.141 1.00 61.75 87 ALA A CA 1
ATOM 684 C C . ALA A 1 87 ? 7.056 2.696 -27.349 1.00 61.75 87 ALA A C 1
ATOM 686 O O . ALA A 1 87 ? 6.887 3.787 -27.894 1.00 61.75 87 ALA A O 1
ATOM 687 N N . SER A 1 88 ? 8.255 2.304 -26.913 1.00 62.59 88 SER A N 1
ATOM 688 C CA . SER A 1 88 ? 9.472 3.091 -27.090 1.00 62.59 88 SER A CA 1
ATOM 689 C C . SER A 1 88 ? 10.177 2.751 -28.403 1.00 62.59 88 SER A C 1
ATOM 691 O O . SER A 1 88 ? 10.234 1.594 -28.802 1.00 62.59 88 SER A O 1
ATOM 693 N N . ASP A 1 89 ? 10.821 3.736 -29.031 1.00 63.22 89 ASP A N 1
ATOM 694 C CA . ASP A 1 89 ? 11.766 3.485 -30.135 1.00 63.22 89 ASP A CA 1
ATOM 695 C C . ASP A 1 89 ? 13.094 2.863 -29.643 1.00 63.22 89 ASP A C 1
ATOM 697 O O . ASP A 1 89 ? 14.048 2.716 -30.412 1.00 63.22 89 ASP A O 1
ATOM 701 N N . LEU A 1 90 ? 13.195 2.522 -28.350 1.00 58.03 90 LEU A N 1
ATOM 702 C CA . LEU A 1 90 ? 14.377 1.880 -27.792 1.00 58.03 90 LEU A CA 1
ATOM 703 C C . LEU A 1 90 ? 14.377 0.404 -28.209 1.00 58.03 90 LEU A C 1
ATOM 705 O O . LEU A 1 90 ? 13.381 -0.291 -28.006 1.00 58.03 90 LEU A O 1
ATOM 709 N N . PRO A 1 91 ? 15.481 -0.116 -28.773 1.00 53.66 91 PRO A N 1
ATOM 710 C CA . PRO A 1 91 ? 15.550 -1.528 -29.097 1.00 53.66 91 PRO A CA 1
ATOM 711 C C . PRO A 1 91 ? 15.417 -2.340 -27.800 1.00 53.66 91 PRO A C 1
ATOM 713 O O . PRO A 1 91 ? 16.158 -2.074 -26.849 1.00 53.66 91 PRO A O 1
ATOM 716 N N . PRO A 1 92 ? 14.525 -3.345 -27.734 1.00 54.25 92 PRO A N 1
ATOM 717 C CA . PRO A 1 92 ? 14.583 -4.303 -26.649 1.00 54.25 92 PRO A CA 1
ATOM 718 C C . PRO A 1 92 ? 15.918 -5.032 -26.782 1.00 54.25 92 PRO A C 1
ATOM 720 O O . PRO A 1 92 ? 16.165 -5.724 -27.774 1.00 54.25 92 PRO A O 1
ATOM 723 N N . GLU A 1 93 ? 16.806 -4.894 -25.802 1.00 55.19 93 GLU A N 1
ATOM 724 C CA . GLU A 1 93 ? 17.907 -5.840 -25.712 1.00 55.19 93 GLU A CA 1
ATOM 725 C C . GLU A 1 93 ? 17.265 -7.211 -25.478 1.00 55.19 93 GLU A C 1
ATOM 727 O O . GLU A 1 93 ? 16.541 -7.404 -24.501 1.00 55.19 93 GLU A O 1
ATOM 732 N N . GLY A 1 94 ? 17.468 -8.168 -26.390 1.00 54.59 94 GLY A N 1
ATOM 733 C CA . GLY A 1 94 ? 16.800 -9.477 -26.321 1.00 54.59 94 GLY A CA 1
ATOM 734 C C . GLY A 1 94 ? 16.978 -10.196 -24.973 1.00 54.59 94 GLY A C 1
ATOM 735 O O . GLY A 1 94 ? 16.131 -10.998 -24.586 1.00 54.59 94 GLY A O 1
ATOM 736 N N . ALA A 1 95 ? 18.028 -9.851 -24.221 1.00 57.19 95 ALA A N 1
ATOM 737 C CA . ALA A 1 95 ? 18.280 -10.321 -22.862 1.00 57.19 95 ALA A CA 1
ATOM 738 C C . ALA A 1 95 ? 17.259 -9.816 -21.819 1.00 57.19 95 ALA A C 1
ATOM 740 O O . ALA A 1 95 ? 16.907 -10.567 -20.914 1.00 57.19 95 ALA A O 1
ATOM 741 N N . GLN A 1 96 ? 16.743 -8.590 -21.946 1.00 61.34 96 GLN A N 1
ATOM 742 C CA . GLN A 1 96 ? 15.782 -8.015 -20.993 1.00 61.34 96 GLN A CA 1
ATOM 743 C C . GLN A 1 96 ? 14.400 -8.637 -21.129 1.00 61.34 96 GLN A C 1
ATOM 745 O O . GLN A 1 96 ? 13.750 -8.931 -20.131 1.00 61.34 96 GLN A O 1
ATOM 750 N N . SER A 1 97 ? 13.966 -8.891 -22.363 1.00 62.62 97 SER A N 1
ATOM 751 C CA . SER A 1 97 ? 12.683 -9.544 -22.588 1.00 62.62 97 SER A CA 1
ATOM 752 C C . SER A 1 97 ? 12.671 -10.976 -22.057 1.00 62.62 97 SER A C 1
ATOM 754 O O . SER A 1 97 ? 11.685 -11.373 -21.452 1.00 62.62 97 SER A O 1
ATOM 756 N N . ALA A 1 98 ? 13.755 -11.730 -22.251 1.00 66.94 98 ALA A N 1
ATOM 757 C CA . ALA A 1 98 ? 13.861 -13.084 -21.716 1.00 66.94 98 ALA A CA 1
ATOM 758 C C . ALA A 1 98 ? 13.959 -13.092 -20.179 1.00 66.94 98 ALA A C 1
ATOM 760 O O . ALA A 1 98 ? 13.393 -13.971 -19.536 1.00 66.94 98 ALA A O 1
ATOM 761 N N . ALA A 1 99 ? 14.642 -12.107 -19.583 1.00 65.44 99 ALA A N 1
ATOM 762 C CA . ALA A 1 99 ? 14.695 -11.943 -18.130 1.00 65.44 99 ALA A CA 1
ATOM 763 C C . ALA A 1 99 ? 13.315 -11.603 -17.542 1.00 65.44 99 ALA A C 1
ATOM 765 O O . ALA A 1 99 ? 12.932 -12.167 -16.521 1.00 65.44 99 ALA A O 1
ATOM 766 N N . LEU A 1 100 ? 12.553 -10.731 -18.209 1.00 67.69 100 LEU A N 1
ATOM 767 C CA . LEU A 1 100 ? 11.171 -10.405 -17.854 1.00 67.69 100 LEU A CA 1
ATOM 768 C C . LEU A 1 100 ? 10.257 -11.629 -17.931 1.00 67.69 100 LEU A C 1
ATOM 770 O O . LEU A 1 100 ? 9.543 -11.910 -16.972 1.00 67.69 100 LEU A O 1
ATOM 774 N N . ASP A 1 101 ? 10.328 -12.382 -19.029 1.00 70.06 101 ASP A N 1
ATOM 775 C CA . ASP A 1 101 ? 9.524 -13.591 -19.218 1.00 70.06 101 ASP A CA 1
ATOM 776 C C . ASP A 1 101 ? 9.834 -14.635 -18.127 1.00 70.06 101 ASP A C 1
ATOM 778 O O . ASP A 1 101 ? 8.917 -15.193 -17.524 1.00 70.06 101 ASP A O 1
ATOM 782 N N . ALA A 1 102 ? 11.117 -14.837 -17.799 1.00 71.19 102 ALA A N 1
ATOM 783 C CA . ALA A 1 102 ? 11.541 -15.757 -16.742 1.00 71.19 102 ALA A CA 1
ATOM 784 C C . ALA A 1 102 ? 11.095 -15.310 -15.337 1.00 71.19 102 ALA A C 1
ATOM 786 O O . ALA A 1 102 ? 10.759 -16.147 -14.501 1.00 71.19 102 ALA A O 1
ATOM 787 N N . LEU A 1 103 ? 11.073 -14.002 -15.065 1.00 69.25 103 LEU A N 1
ATOM 788 C CA . LEU A 1 103 ? 10.602 -13.457 -13.789 1.00 69.25 103 LEU A CA 1
ATOM 789 C C . LEU A 1 103 ? 9.085 -13.595 -13.633 1.00 69.25 103 LEU A C 1
ATOM 791 O O . LEU A 1 103 ? 8.624 -13.980 -12.561 1.00 69.25 103 LEU A O 1
ATOM 795 N N . VAL A 1 104 ? 8.318 -13.353 -14.701 1.00 70.81 104 VAL A N 1
ATOM 796 C CA . VAL A 1 104 ? 6.865 -13.589 -14.715 1.00 70.81 104 VAL A CA 1
ATOM 797 C C . VAL A 1 104 ? 6.557 -15.077 -14.536 1.00 70.81 104 VAL A C 1
ATOM 799 O O . VAL A 1 104 ? 5.653 -15.431 -13.782 1.00 70.81 104 VAL A O 1
ATOM 802 N N . GLU A 1 105 ? 7.320 -15.962 -15.184 1.00 74.94 105 GLU A N 1
ATOM 803 C CA . GLU A 1 105 ? 7.168 -17.412 -15.022 1.00 74.94 105 GLU A CA 1
ATOM 804 C C . GLU A 1 105 ? 7.485 -17.867 -13.590 1.00 74.94 105 GLU A C 1
ATOM 806 O O . GLU A 1 105 ? 6.708 -18.622 -13.004 1.00 74.94 105 GLU A O 1
ATOM 811 N N . ALA A 1 106 ? 8.574 -17.371 -12.993 1.00 72.25 106 ALA A N 1
ATOM 812 C CA . ALA A 1 106 ? 8.920 -17.668 -11.604 1.00 72.25 106 ALA A CA 1
ATOM 813 C C . ALA A 1 106 ? 7.829 -17.189 -10.631 1.00 72.25 106 ALA A C 1
ATOM 815 O O . ALA A 1 106 ? 7.438 -17.917 -9.718 1.00 72.25 106 ALA A O 1
ATOM 816 N N . ALA A 1 107 ? 7.281 -15.999 -10.871 1.00 72.56 107 ALA A N 1
ATOM 817 C CA . ALA A 1 107 ? 6.225 -15.420 -10.057 1.00 72.56 107 ALA A CA 1
ATOM 818 C C . ALA A 1 107 ? 4.862 -16.107 -10.207 1.00 72.56 107 ALA A C 1
ATOM 820 O O . ALA A 1 107 ? 4.020 -16.003 -9.315 1.00 72.56 107 ALA A O 1
ATOM 821 N N . GLU A 1 108 ? 4.614 -16.815 -11.311 1.00 76.25 108 GLU A N 1
ATOM 822 C CA . GLU A 1 108 ? 3.330 -17.472 -11.561 1.00 76.25 108 GLU A CA 1
ATOM 823 C C . GLU A 1 108 ? 3.027 -18.565 -10.524 1.00 76.25 10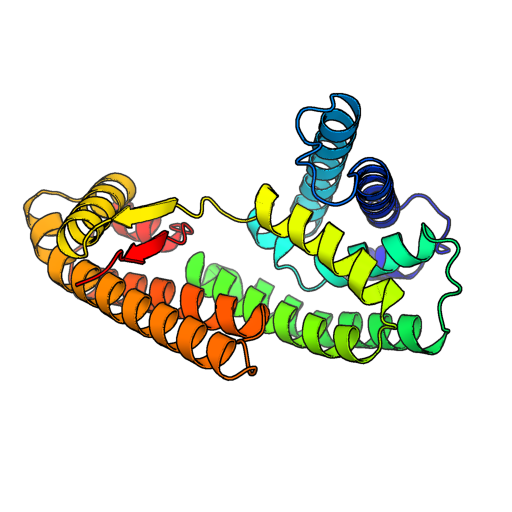8 GLU A C 1
ATOM 825 O O . GLU A 1 108 ? 1.875 -18.731 -10.107 1.00 76.25 108 GLU A O 1
ATOM 830 N N . GLY A 1 109 ? 4.049 -19.317 -10.103 1.00 78.88 109 GLY A N 1
ATOM 831 C CA . GLY A 1 109 ? 3.917 -20.352 -9.075 1.00 78.88 109 GLY A CA 1
ATOM 832 C C . GLY A 1 109 ? 3.568 -19.767 -7.706 1.00 78.88 109 GLY A C 1
ATOM 833 O O . GLY A 1 109 ? 2.602 -20.203 -7.067 1.00 78.88 109 GLY A O 1
ATOM 834 N N . ASP A 1 110 ? 4.304 -18.734 -7.300 1.00 81.12 110 ASP A N 1
ATOM 835 C CA . ASP A 1 110 ? 4.086 -18.025 -6.038 1.00 81.12 110 ASP A CA 1
ATOM 836 C C . ASP A 1 110 ? 2.717 -17.333 -6.027 1.00 81.12 110 ASP A C 1
ATOM 838 O O . ASP A 1 110 ? 1.966 -17.452 -5.060 1.00 81.12 110 ASP A O 1
ATOM 842 N N . TRP A 1 111 ? 2.320 -16.720 -7.147 1.00 83.38 111 TRP A N 1
ATOM 843 C CA . TRP A 1 111 ? 1.013 -16.086 -7.301 1.00 83.38 111 TRP A CA 1
ATOM 844 C C . TRP A 1 111 ? -0.149 -17.070 -7.175 1.00 83.38 111 TRP A C 1
ATOM 846 O O . TRP A 1 111 ? -1.140 -16.779 -6.508 1.00 83.38 111 TRP A O 1
ATOM 856 N N . LYS A 1 112 ? -0.060 -18.247 -7.808 1.00 83.56 112 LYS A N 1
ATOM 857 C CA . LYS A 1 112 ? -1.112 -19.272 -7.699 1.00 83.56 112 LYS A CA 1
ATOM 858 C C . LYS A 1 112 ? -1.264 -19.768 -6.267 1.00 83.56 112 LYS A C 1
ATOM 860 O O . LYS A 1 112 ? -2.392 -19.948 -5.814 1.00 83.56 112 LYS A O 1
ATOM 865 N N . THR A 1 113 ? -0.144 -19.963 -5.572 1.00 86.00 113 THR A N 1
ATOM 866 C CA . THR A 1 113 ? -0.133 -20.358 -4.158 1.00 86.00 113 THR A CA 1
ATOM 867 C C . THR A 1 113 ? -0.777 -19.270 -3.303 1.00 86.00 113 THR A C 1
ATOM 869 O O . THR A 1 113 ? -1.738 -19.536 -2.587 1.00 86.00 113 THR A O 1
ATOM 872 N N . PHE A 1 114 ? -0.341 -18.020 -3.476 1.00 87.38 114 PHE A N 1
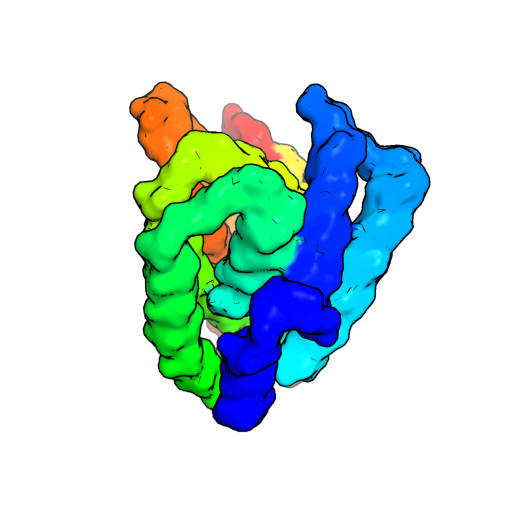ATOM 873 C CA . PHE A 1 114 ? -0.930 -16.862 -2.813 1.00 87.38 114 PHE A CA 1
ATOM 874 C C . PHE A 1 114 ? -2.445 -16.774 -3.034 1.00 87.38 114 PHE A C 1
ATOM 876 O O . PHE A 1 114 ? -3.198 -16.655 -2.072 1.00 87.38 114 PHE A O 1
ATOM 883 N N . MET A 1 115 ? -2.917 -16.877 -4.280 1.00 87.19 115 MET A N 1
ATOM 884 C CA . MET A 1 115 ? -4.344 -16.774 -4.599 1.00 87.19 115 MET A CA 1
ATOM 885 C C . MET A 1 115 ? -5.180 -17.909 -3.995 1.00 87.19 115 MET A C 1
ATOM 887 O O . MET A 1 115 ? -6.345 -17.681 -3.669 1.00 87.19 115 MET A O 1
ATOM 891 N N . ALA A 1 116 ? -4.610 -19.105 -3.819 1.00 86.94 116 ALA A N 1
ATOM 892 C CA . ALA A 1 116 ? -5.281 -20.212 -3.138 1.00 86.94 116 ALA A CA 1
ATOM 893 C C . ALA A 1 116 ? -5.436 -19.954 -1.628 1.00 86.94 116 ALA A C 1
ATOM 895 O O . ALA A 1 116 ? -6.491 -20.243 -1.060 1.00 86.94 116 ALA A O 1
ATOM 896 N N . ASP A 1 117 ? -4.423 -19.356 -1.000 1.00 89.00 117 ASP A N 1
ATOM 897 C CA . ASP A 1 117 ? -4.385 -19.127 0.449 1.00 89.00 117 ASP A CA 1
ATOM 898 C C . ASP A 1 117 ? -5.003 -17.780 0.872 1.00 89.00 117 ASP A C 1
ATOM 900 O O . ASP A 1 117 ? -5.350 -17.578 2.040 1.00 89.00 117 ASP A O 1
ATOM 904 N N . ARG A 1 118 ? -5.201 -16.857 -0.081 1.00 87.06 118 ARG A N 1
ATOM 905 C CA . ARG A 1 118 ? -5.606 -15.458 0.143 1.00 87.06 118 ARG A CA 1
ATOM 906 C C . ARG A 1 118 ? -6.846 -15.292 1.023 1.00 87.06 118 ARG A C 1
ATOM 908 O O . ARG A 1 118 ? -6.903 -14.352 1.808 1.00 87.06 118 ARG A O 1
ATOM 915 N N . ALA A 1 119 ? -7.829 -16.190 0.936 1.00 86.75 119 ALA A N 1
ATOM 916 C CA . ALA A 1 119 ? -9.060 -16.108 1.736 1.00 86.75 119 ALA A CA 1
ATOM 917 C C . ALA A 1 119 ? -8.819 -16.214 3.261 1.00 86.75 119 ALA A C 1
ATOM 919 O O . ALA A 1 119 ? -9.650 -15.759 4.064 1.00 86.75 119 ALA A O 1
ATOM 920 N N . GLY A 1 120 ? -7.690 -16.815 3.656 1.00 88.25 120 GLY A N 1
ATOM 921 C CA . GLY A 1 120 ? -7.241 -16.933 5.042 1.00 88.25 120 GLY A CA 1
ATOM 922 C C . GLY A 1 120 ? -6.512 -15.699 5.582 1.00 88.25 120 GLY A C 1
ATOM 923 O O . GLY A 1 120 ? -6.290 -15.629 6.787 1.00 88.25 120 GLY A O 1
ATOM 924 N N . LEU A 1 121 ? -6.167 -14.733 4.727 1.00 91.00 121 LEU A N 1
ATOM 925 C CA . LEU A 1 121 ? -5.422 -13.528 5.093 1.00 91.00 121 LEU A CA 1
ATOM 926 C C . LEU A 1 121 ? -6.361 -12.340 5.333 1.00 91.00 121 LEU A C 1
ATOM 928 O O . LEU A 1 121 ? -7.461 -12.264 4.774 1.00 91.00 121 LEU A O 1
ATOM 932 N N . THR A 1 122 ? -5.922 -11.375 6.140 1.00 91.69 122 THR A N 1
ATOM 933 C CA . THR A 1 122 ? -6.518 -10.032 6.104 1.00 91.69 122 THR A CA 1
ATOM 934 C C . THR A 1 122 ? -6.103 -9.296 4.828 1.00 91.69 122 THR A C 1
ATOM 936 O O . THR A 1 122 ? -5.120 -9.652 4.173 1.00 91.69 122 THR A O 1
ATOM 939 N N . LYS A 1 123 ? -6.806 -8.211 4.479 1.00 88.06 123 LYS A N 1
ATOM 940 C CA . LYS A 1 123 ? -6.446 -7.394 3.309 1.00 88.06 123 LYS A CA 1
ATOM 941 C C . LYS A 1 123 ? -5.030 -6.797 3.415 1.00 88.06 123 LYS A C 1
ATOM 943 O O . LYS A 1 123 ? -4.307 -6.754 2.422 1.00 88.06 123 LYS A O 1
ATOM 948 N N . LEU A 1 124 ? -4.605 -6.386 4.614 1.00 89.25 124 LEU A N 1
ATOM 949 C CA . LEU A 1 124 ? -3.242 -5.892 4.864 1.00 89.25 124 LEU A CA 1
ATOM 950 C C . LEU A 1 124 ? -2.183 -7.001 4.783 1.00 89.25 124 LEU A C 1
ATOM 952 O O . LEU A 1 124 ? -1.096 -6.762 4.263 1.00 89.25 124 LEU A O 1
ATOM 956 N N . GLU A 1 125 ? -2.484 -8.213 5.256 1.00 92.31 125 GLU A N 1
ATOM 957 C CA . GLU A 1 125 ? -1.576 -9.358 5.119 1.00 92.31 125 GLU A CA 1
ATOM 958 C C . GLU A 1 125 ? -1.415 -9.773 3.659 1.00 92.31 125 GLU A C 1
ATOM 960 O O . GLU A 1 125 ? -0.291 -9.944 3.191 1.00 92.31 125 GLU A O 1
ATOM 965 N N . ALA A 1 126 ? -2.523 -9.850 2.919 1.00 88.81 126 ALA A N 1
ATOM 966 C CA . ALA A 1 126 ? -2.491 -10.111 1.489 1.00 88.81 126 ALA A CA 1
ATOM 967 C C . ALA A 1 126 ? -1.633 -9.064 0.763 1.00 88.81 126 ALA A C 1
ATOM 969 O O . ALA A 1 126 ? -0.769 -9.412 -0.041 1.00 88.81 126 ALA A O 1
ATOM 970 N N . ARG A 1 127 ? -1.806 -7.778 1.104 1.00 86.12 127 ARG A N 1
ATOM 971 C CA . ARG A 1 127 ? -0.978 -6.685 0.582 1.00 86.12 127 ARG A CA 1
ATOM 972 C C . ARG A 1 127 ? 0.503 -6.878 0.886 1.00 86.12 127 ARG A C 1
ATOM 974 O O . ARG A 1 127 ? 1.318 -6.700 -0.012 1.00 86.12 127 ARG A O 1
ATOM 981 N N . LEU A 1 128 ? 0.861 -7.235 2.118 1.00 88.69 128 LEU A N 1
ATOM 982 C CA . LEU A 1 128 ? 2.256 -7.455 2.497 1.00 88.69 128 LEU A CA 1
ATOM 983 C C . LEU A 1 128 ? 2.906 -8.565 1.658 1.00 88.69 128 LEU A C 1
ATOM 985 O O . LEU A 1 128 ? 4.035 -8.390 1.203 1.00 88.69 128 LEU A O 1
ATOM 989 N N . GLU A 1 129 ? 2.201 -9.671 1.413 1.00 88.50 129 GLU A N 1
ATOM 990 C CA . GLU A 1 129 ? 2.695 -10.740 0.534 1.00 88.50 129 GLU A CA 1
ATOM 991 C C . GLU A 1 129 ? 2.843 -10.265 -0.918 1.00 88.50 129 GLU A C 1
ATOM 993 O O . GLU A 1 129 ? 3.860 -10.535 -1.557 1.00 88.50 129 GLU A O 1
ATOM 998 N N . MET A 1 130 ? 1.898 -9.470 -1.424 1.00 84.81 130 MET A N 1
ATOM 999 C CA . MET A 1 130 ? 1.999 -8.881 -2.763 1.00 84.81 130 MET A CA 1
ATOM 1000 C C . MET A 1 130 ? 3.177 -7.908 -2.907 1.00 84.81 130 MET A C 1
ATOM 1002 O O . MET A 1 130 ? 3.878 -7.950 -3.916 1.00 84.81 130 MET A O 1
ATOM 1006 N N . VAL A 1 131 ? 3.473 -7.095 -1.885 1.00 82.69 131 VAL A N 1
ATOM 1007 C CA . VAL A 1 131 ? 4.671 -6.234 -1.874 1.00 82.69 131 VAL A CA 1
ATOM 1008 C C . VAL A 1 131 ? 5.952 -7.073 -1.912 1.00 82.69 131 VAL A C 1
ATOM 1010 O O . VAL A 1 131 ? 6.887 -6.707 -2.622 1.00 82.69 131 VAL A O 1
ATOM 1013 N N . LYS A 1 132 ? 6.013 -8.204 -1.194 1.00 83.88 132 LYS A N 1
ATOM 1014 C CA . LYS A 1 132 ? 7.178 -9.108 -1.240 1.00 83.88 132 LYS A CA 1
ATOM 1015 C C . LYS A 1 132 ? 7.372 -9.703 -2.633 1.00 83.88 132 LYS A C 1
ATOM 1017 O O . LYS A 1 132 ? 8.487 -9.661 -3.149 1.00 83.88 132 LYS A O 1
ATOM 1022 N N . MET A 1 133 ? 6.298 -10.221 -3.234 1.00 80.31 133 MET A N 1
ATOM 1023 C CA . MET A 1 133 ? 6.337 -10.804 -4.577 1.00 80.31 133 MET A CA 1
ATOM 1024 C C . MET A 1 133 ? 6.789 -9.757 -5.603 1.00 80.31 133 MET A C 1
ATOM 1026 O O . MET A 1 133 ? 7.793 -9.947 -6.285 1.00 80.31 133 MET A O 1
ATOM 1030 N N . THR A 1 134 ? 6.113 -8.609 -5.657 1.00 75.88 134 THR A N 1
ATOM 1031 C CA . THR A 1 134 ? 6.406 -7.545 -6.632 1.00 75.88 134 THR A CA 1
ATOM 1032 C C . THR A 1 134 ? 7.770 -6.899 -6.405 1.00 75.88 134 THR A C 1
ATOM 1034 O O . THR A 1 134 ? 8.456 -6.575 -7.369 1.00 75.88 134 THR A O 1
ATOM 1037 N N . GLY A 1 135 ? 8.216 -6.782 -5.154 1.00 74.94 135 GLY A N 1
ATOM 1038 C CA . GLY A 1 135 ? 9.549 -6.297 -4.808 1.00 74.94 135 GLY A CA 1
ATOM 1039 C C . GLY A 1 135 ? 10.681 -7.150 -5.382 1.00 74.94 135 GLY A C 1
ATOM 1040 O O . GLY A 1 135 ? 11.614 -6.613 -5.975 1.00 74.94 135 GLY A O 1
ATOM 1041 N N . ALA A 1 136 ? 10.571 -8.477 -5.273 1.00 69.44 136 ALA A N 1
ATOM 1042 C CA . ALA A 1 136 ? 11.560 -9.400 -5.832 1.00 69.44 136 ALA A CA 1
ATOM 1043 C C . ALA A 1 136 ? 11.644 -9.302 -7.367 1.00 69.44 136 ALA A C 1
ATOM 1045 O O . ALA A 1 136 ? 12.732 -9.357 -7.942 1.00 69.44 136 ALA A O 1
ATOM 1046 N N . MET A 1 137 ? 10.500 -9.103 -8.028 1.00 69.81 137 MET A N 1
ATOM 1047 C CA . MET A 1 137 ? 10.441 -8.852 -9.469 1.00 69.81 137 MET A CA 1
ATOM 1048 C C . MET A 1 137 ? 11.033 -7.498 -9.851 1.00 69.81 137 MET A C 1
ATOM 1050 O O . MET A 1 137 ? 11.838 -7.434 -10.779 1.00 69.81 137 MET A O 1
ATOM 1054 N N . PHE A 1 138 ? 10.675 -6.436 -9.126 1.00 69.69 138 PHE A N 1
ATOM 1055 C CA . PHE A 1 138 ? 11.206 -5.091 -9.336 1.00 69.69 138 PHE A CA 1
ATOM 1056 C C . PHE A 1 138 ? 12.734 -5.107 -9.299 1.00 69.69 138 PHE A C 1
ATOM 1058 O O . PHE A 1 138 ? 13.372 -4.703 -10.268 1.00 69.69 138 PHE A O 1
ATOM 1065 N N . ASP A 1 139 ? 13.320 -5.630 -8.220 1.00 70.00 139 ASP A N 1
ATOM 1066 C CA . ASP A 1 139 ? 14.771 -5.638 -8.022 1.00 70.00 139 ASP A CA 1
ATOM 1067 C C . ASP A 1 139 ? 15.481 -6.485 -9.092 1.00 70.00 139 ASP A C 1
ATOM 1069 O O . ASP A 1 139 ? 16.545 -6.102 -9.592 1.00 70.00 139 ASP A O 1
ATOM 1073 N N . GLY A 1 140 ? 14.859 -7.601 -9.493 1.00 65.88 140 GLY A N 1
ATOM 1074 C CA . GLY A 1 140 ? 15.353 -8.481 -10.548 1.00 65.88 140 GLY A CA 1
ATOM 1075 C C . GLY A 1 140 ? 15.433 -7.803 -11.918 1.00 65.88 140 GLY A C 1
ATOM 1076 O O . GLY A 1 140 ? 16.446 -7.943 -12.606 1.00 65.88 140 GLY A O 1
ATOM 1077 N N . VAL A 1 141 ? 14.412 -7.032 -12.317 1.00 65.75 141 VAL A N 1
ATOM 1078 C CA . VAL A 1 141 ? 14.440 -6.350 -13.624 1.00 65.75 141 VAL A CA 1
ATOM 1079 C C . VAL A 1 141 ? 15.208 -5.034 -13.571 1.00 65.75 141 VAL A C 1
ATOM 1081 O O . VAL A 1 141 ? 15.969 -4.736 -14.493 1.00 65.75 141 VAL A O 1
ATOM 1084 N N . TRP A 1 142 ? 15.055 -4.252 -12.502 1.00 68.75 142 TRP A N 1
ATOM 1085 C CA . TRP A 1 142 ? 15.663 -2.928 -12.346 1.00 68.75 142 TRP A CA 1
ATOM 1086 C C . TRP A 1 142 ? 17.187 -2.941 -12.544 1.00 68.75 142 TRP A C 1
ATOM 1088 O O . TRP A 1 142 ? 17.755 -2.057 -13.198 1.00 68.75 142 TRP A O 1
ATOM 1098 N N . GLY A 1 143 ? 17.856 -3.981 -12.035 1.00 66.12 143 GLY A N 1
ATOM 1099 C CA . GLY A 1 143 ? 19.297 -4.179 -12.207 1.00 66.12 143 GLY A CA 1
ATOM 1100 C C . GLY A 1 143 ? 19.737 -4.421 -13.658 1.00 66.12 143 GLY A C 1
ATOM 1101 O O . GLY A 1 143 ? 20.876 -4.118 -14.005 1.00 66.12 143 GLY A O 1
ATOM 1102 N N . SER A 1 144 ? 18.840 -4.916 -14.516 1.00 65.44 144 SER A N 1
ATOM 1103 C CA . SER A 1 144 ? 19.110 -5.221 -15.930 1.00 65.44 144 SER A CA 1
ATOM 1104 C C . SER A 1 144 ? 18.822 -4.059 -16.891 1.00 65.44 144 SER A C 1
ATOM 1106 O O . SER A 1 144 ? 19.154 -4.144 -18.073 1.00 65.44 144 SER A O 1
ATOM 1108 N N . MET A 1 145 ? 18.217 -2.971 -16.404 1.00 71.38 145 MET A N 1
ATOM 1109 C CA . MET A 1 145 ? 17.838 -1.813 -17.218 1.00 71.38 145 MET A CA 1
ATOM 1110 C C . MET A 1 145 ? 19.003 -0.858 -17.497 1.00 71.38 145 MET A C 1
ATOM 1112 O O . MET A 1 145 ? 19.888 -0.646 -16.658 1.00 71.38 145 MET A O 1
ATOM 1116 N N . THR A 1 146 ? 18.946 -0.185 -18.647 1.00 71.44 146 THR A N 1
ATOM 1117 C CA . THR A 1 146 ? 19.778 0.991 -18.928 1.00 71.44 146 THR A CA 1
ATOM 1118 C C . THR A 1 146 ? 19.291 2.210 -18.125 1.00 71.44 146 THR A C 1
ATOM 1120 O O . THR A 1 146 ? 18.149 2.232 -17.655 1.00 71.44 146 THR A O 1
ATOM 1123 N N . PRO A 1 147 ? 20.123 3.255 -17.937 1.00 77.19 147 PRO A N 1
ATOM 1124 C CA . PRO A 1 147 ? 19.691 4.490 -17.278 1.00 77.19 147 PRO A CA 1
ATOM 1125 C C . PRO A 1 147 ? 18.442 5.134 -17.903 1.00 77.19 147 PRO A C 1
ATOM 1127 O O . PRO A 1 147 ? 17.573 5.585 -17.164 1.00 77.19 147 PRO A O 1
ATOM 1130 N N . ASP A 1 148 ? 18.317 5.121 -19.232 1.00 68.81 148 ASP A N 1
ATOM 1131 C CA . ASP A 1 148 ? 17.174 5.725 -19.932 1.00 68.81 148 ASP A CA 1
ATOM 1132 C C . ASP A 1 148 ? 15.880 4.937 -19.696 1.00 68.81 148 ASP A C 1
ATOM 1134 O O . ASP A 1 148 ? 14.823 5.520 -19.461 1.00 68.81 148 ASP A O 1
ATOM 1138 N N . GLN A 1 149 ? 15.966 3.604 -19.674 1.00 69.44 149 GLN A N 1
ATOM 1139 C CA . GLN A 1 149 ? 14.832 2.741 -19.336 1.00 69.44 149 GLN A CA 1
ATOM 1140 C C . GLN A 1 149 ? 14.392 2.934 -17.883 1.00 69.44 149 GLN A C 1
ATOM 1142 O O . GLN A 1 149 ? 13.195 3.043 -17.625 1.00 69.44 149 GLN A O 1
ATOM 1147 N N . ARG A 1 150 ? 15.348 3.060 -16.951 1.00 75.06 150 ARG A N 1
ATOM 1148 C CA . ARG A 1 150 ? 15.059 3.386 -15.547 1.00 75.06 150 ARG A CA 1
ATOM 1149 C C . ARG A 1 150 ? 14.362 4.735 -15.406 1.00 75.06 150 ARG A C 1
ATOM 1151 O O . ARG A 1 150 ? 13.357 4.817 -14.717 1.00 75.06 150 ARG A O 1
ATOM 1158 N N . ALA A 1 151 ? 14.827 5.765 -16.113 1.00 72.69 151 ALA A N 1
ATOM 1159 C CA . ALA A 1 151 ? 14.217 7.094 -16.068 1.00 72.69 151 ALA A CA 1
ATOM 1160 C C . ALA A 1 151 ? 12.776 7.109 -16.615 1.00 72.69 151 ALA A C 1
ATOM 1162 O O . ALA A 1 151 ? 11.916 7.830 -16.106 1.00 72.69 151 ALA A O 1
ATOM 1163 N N . ILE A 1 152 ? 12.505 6.319 -17.656 1.00 65.56 152 ILE A N 1
ATOM 1164 C CA . ILE A 1 152 ? 11.159 6.151 -18.215 1.00 65.56 152 ILE A CA 1
ATOM 1165 C C . ILE A 1 152 ? 10.261 5.389 -17.232 1.00 65.56 152 ILE A C 1
ATOM 1167 O O . ILE A 1 152 ? 9.115 5.782 -17.014 1.00 65.56 152 ILE A O 1
ATOM 1171 N N . PHE A 1 153 ? 10.792 4.330 -16.629 1.00 68.81 153 PHE A N 1
ATOM 1172 C CA . PHE A 1 153 ? 10.091 3.522 -15.648 1.00 68.81 153 PHE A CA 1
ATOM 1173 C C . PHE A 1 153 ? 9.761 4.305 -14.371 1.00 68.81 153 PHE A C 1
ATOM 1175 O O . PHE A 1 153 ? 8.608 4.284 -13.961 1.00 68.81 153 PHE A O 1
ATOM 1182 N N . ASP A 1 154 ? 10.708 5.057 -13.799 1.00 69.25 154 ASP A N 1
ATOM 1183 C CA . ASP A 1 154 ? 10.495 5.862 -12.586 1.00 69.25 154 ASP A CA 1
ATOM 1184 C C . ASP A 1 154 ? 9.307 6.815 -12.740 1.00 69.25 154 ASP A C 1
ATOM 1186 O O . ASP A 1 154 ? 8.500 6.971 -11.828 1.00 69.25 154 ASP A O 1
ATOM 1190 N N . LYS A 1 155 ? 9.155 7.427 -13.922 1.00 65.56 155 LYS A N 1
ATOM 1191 C CA . LYS A 1 155 ? 8.026 8.320 -14.207 1.00 65.56 155 LYS A CA 1
ATOM 1192 C C . LYS A 1 155 ? 6.686 7.584 -14.230 1.00 65.56 155 LYS A C 1
ATOM 1194 O O . LYS A 1 155 ? 5.694 8.149 -13.786 1.00 65.56 155 LYS A O 1
ATOM 1199 N N . VAL A 1 156 ? 6.632 6.356 -14.743 1.00 63.25 156 VAL A N 1
ATOM 1200 C CA . VAL A 1 156 ? 5.384 5.576 -14.815 1.00 63.25 156 VAL A CA 1
ATOM 1201 C C . VAL A 1 156 ? 5.061 4.897 -13.489 1.00 63.25 156 VAL A C 1
ATOM 1203 O O . VAL A 1 156 ? 3.907 4.917 -13.076 1.00 63.25 156 VAL A O 1
ATOM 1206 N N . ASP A 1 157 ? 6.063 4.357 -12.799 1.00 65.31 157 ASP A N 1
ATOM 1207 C CA . ASP A 1 157 ? 5.936 3.813 -11.446 1.00 65.31 157 ASP A CA 1
ATOM 1208 C C . ASP A 1 157 ? 5.442 4.894 -10.475 1.00 65.31 157 ASP A C 1
ATOM 1210 O O . ASP A 1 157 ? 4.513 4.646 -9.717 1.00 65.31 157 ASP A O 1
ATOM 1214 N N . MET A 1 158 ? 5.951 6.128 -10.577 1.00 63.16 158 MET A N 1
ATOM 1215 C CA . MET A 1 158 ? 5.423 7.281 -9.840 1.00 63.16 158 MET A CA 1
ATOM 1216 C C . MET A 1 158 ? 3.944 7.549 -10.162 1.00 63.16 158 MET A C 1
ATOM 1218 O O . MET A 1 158 ? 3.146 7.712 -9.247 1.00 63.16 158 MET A O 1
ATOM 1222 N N . LEU A 1 159 ? 3.538 7.543 -11.438 1.00 58.78 159 LEU A N 1
ATOM 1223 C CA . LEU A 1 159 ? 2.133 7.761 -11.821 1.00 58.78 159 LEU A CA 1
ATOM 1224 C C . LEU A 1 159 ? 1.208 6.643 -11.333 1.00 58.78 159 LEU A C 1
ATOM 1226 O O . LEU A 1 159 ? 0.102 6.920 -10.876 1.00 58.78 159 LEU A O 1
ATOM 1230 N N . ALA A 1 160 ? 1.657 5.392 -11.417 1.00 59.97 160 ALA A N 1
ATOM 1231 C CA . ALA A 1 160 ? 0.930 4.236 -10.916 1.00 59.97 160 ALA A CA 1
ATOM 1232 C C . ALA A 1 160 ? 0.806 4.290 -9.385 1.00 59.97 160 ALA A C 1
ATOM 1234 O O . ALA A 1 160 ? -0.297 4.177 -8.858 1.00 59.97 160 ALA A O 1
ATOM 1235 N N . ARG A 1 161 ? 1.901 4.553 -8.664 1.00 56.38 161 ARG A N 1
ATOM 1236 C CA . ARG A 1 161 ? 1.915 4.615 -7.195 1.00 56.38 161 ARG A CA 1
ATOM 1237 C C . ARG A 1 161 ? 1.165 5.818 -6.647 1.00 56.38 161 ARG A C 1
ATOM 1239 O O . ARG A 1 161 ? 0.389 5.671 -5.721 1.00 56.38 161 ARG A O 1
ATOM 1246 N N . ASP A 1 162 ? 1.318 7.007 -7.210 1.00 52.88 162 ASP A N 1
ATOM 1247 C CA . ASP A 1 162 ? 0.662 8.194 -6.649 1.00 52.88 162 ASP A CA 1
ATOM 1248 C C . ASP A 1 162 ? -0.850 8.219 -6.909 1.00 52.88 162 ASP A C 1
ATOM 1250 O O . ASP A 1 162 ? -1.577 8.996 -6.285 1.00 52.88 162 ASP A O 1
ATOM 1254 N N . ARG A 1 163 ? -1.344 7.400 -7.846 1.00 54.84 163 ARG A N 1
ATOM 1255 C CA . ARG A 1 163 ? -2.720 7.517 -8.347 1.00 54.84 163 ARG A CA 1
ATOM 1256 C C . ARG A 1 163 ? -3.526 6.213 -8.334 1.00 54.84 163 ARG A C 1
ATOM 1258 O O . ARG A 1 163 ? -4.754 6.296 -8.286 1.00 54.84 163 ARG A O 1
ATOM 1265 N N . TRP A 1 164 ? -2.891 5.037 -8.355 1.00 53.50 164 TRP A N 1
ATOM 1266 C CA . TRP A 1 164 ? -3.532 3.744 -8.052 1.00 53.50 164 TRP A CA 1
ATOM 1267 C C . TRP A 1 164 ? -3.293 3.285 -6.618 1.00 53.50 164 TRP A C 1
ATOM 1269 O O . TRP A 1 164 ? -4.120 2.520 -6.106 1.00 53.50 164 TRP A O 1
ATOM 1279 N N . ALA A 1 165 ? -2.212 3.738 -5.964 1.00 47.88 165 ALA A N 1
ATOM 1280 C CA . ALA A 1 165 ? -1.992 3.328 -4.591 1.00 47.88 165 ALA A CA 1
ATOM 1281 C C . ALA A 1 165 ? -3.108 3.839 -3.687 1.00 47.88 165 ALA A C 1
ATOM 1283 O O . ALA A 1 165 ? -3.834 4.796 -3.961 1.00 47.88 165 ALA A O 1
ATOM 1284 N N . GLN A 1 166 ? -3.241 3.082 -2.608 1.00 52.19 166 GLN A N 1
ATOM 1285 C CA . GLN A 1 166 ? -4.286 3.129 -1.605 1.00 52.19 166 GLN A CA 1
ATOM 1286 C C . GLN A 1 166 ? -4.611 4.542 -1.118 1.00 52.19 166 GLN A C 1
ATOM 1288 O O . GLN A 1 166 ? -3.802 5.455 -1.275 1.00 52.19 166 GLN A O 1
ATOM 1293 N N . PRO A 1 167 ? -5.747 4.722 -0.421 1.00 49.25 167 PRO A N 1
ATOM 1294 C CA . PRO A 1 167 ? -5.900 5.846 0.492 1.00 49.25 167 PRO A CA 1
ATOM 1295 C C . PRO A 1 167 ? -4.770 5.805 1.534 1.00 49.25 167 PRO A C 1
ATOM 1297 O O . PRO A 1 167 ? -4.924 5.270 2.625 1.00 49.25 167 PRO A O 1
ATOM 1300 N N . ASN A 1 168 ? -3.606 6.345 1.185 1.00 54.31 168 ASN A N 1
ATOM 1301 C CA . ASN A 1 168 ? -2.567 6.694 2.122 1.00 54.31 168 ASN A CA 1
ATOM 1302 C C . ASN A 1 168 ? -3.069 7.957 2.798 1.00 54.31 168 ASN A C 1
ATOM 1304 O O . ASN A 1 168 ? -2.935 9.064 2.278 1.00 54.31 168 ASN A O 1
ATOM 1308 N N . SER A 1 169 ? -3.703 7.795 3.952 1.00 62.47 169 SER A N 1
ATOM 1309 C CA . SER A 1 169 ? -3.972 8.940 4.805 1.00 62.47 169 SER A CA 1
ATOM 1310 C C . SER A 1 169 ? -2.647 9.347 5.424 1.00 62.47 169 SER A C 1
ATOM 1312 O O . SER A 1 169 ? -2.163 8.687 6.341 1.00 62.47 169 SER A O 1
ATOM 1314 N N . ILE A 1 170 ? -2.036 10.397 4.877 1.00 72.75 170 ILE A N 1
ATOM 1315 C CA . ILE A 1 170 ? -0.875 11.027 5.494 1.00 72.75 170 ILE A CA 1
ATOM 1316 C C . ILE A 1 170 ? -1.392 11.983 6.561 1.00 72.75 170 ILE A C 1
ATOM 1318 O O . ILE A 1 170 ? -2.076 12.959 6.259 1.00 72.75 170 ILE A O 1
AT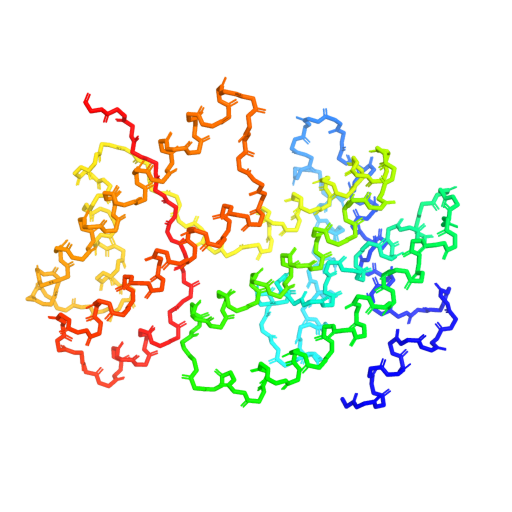OM 1322 N N . ILE A 1 171 ? -1.068 11.684 7.812 1.00 80.19 171 ILE A N 1
ATOM 1323 C CA . ILE A 1 171 ? -1.371 12.542 8.953 1.00 80.19 171 ILE A CA 1
ATOM 1324 C C . ILE A 1 171 ? -0.061 13.179 9.402 1.00 80.19 171 ILE A C 1
ATOM 1326 O O . ILE A 1 171 ? 0.864 12.471 9.808 1.00 80.19 171 ILE A O 1
ATOM 1330 N N . ASN A 1 172 ? -0.000 14.508 9.329 1.00 82.94 172 ASN A N 1
ATOM 1331 C CA . ASN A 1 172 ? 1.169 15.292 9.714 1.00 82.94 172 ASN A CA 1
ATOM 1332 C C . ASN A 1 172 ? 0.900 16.101 10.986 1.00 82.94 172 ASN A C 1
ATOM 1334 O O . ASN A 1 172 ? -0.237 16.503 11.232 1.00 82.94 172 ASN A O 1
ATOM 1338 N N . GLY A 1 173 ? 1.944 16.345 11.775 1.00 86.81 173 GLY A N 1
ATOM 1339 C CA . GLY A 1 173 ? 1.906 17.235 12.935 1.00 86.81 173 GLY A CA 1
ATOM 1340 C C . GLY A 1 173 ? 2.763 16.736 14.096 1.00 86.81 173 GLY A C 1
ATOM 1341 O O . GLY A 1 173 ? 3.579 15.824 13.953 1.00 86.81 173 GLY A O 1
ATOM 1342 N N . GLY A 1 174 ? 2.558 17.309 15.283 1.00 88.38 174 GLY A N 1
ATOM 1343 C CA . GLY A 1 174 ? 3.234 16.838 16.494 1.00 88.38 174 GLY A CA 1
ATOM 1344 C C . GLY A 1 174 ? 2.766 15.432 16.892 1.00 88.38 174 GLY A C 1
ATOM 1345 O O . GLY A 1 174 ? 1.602 15.077 16.692 1.00 88.38 174 GLY A O 1
ATOM 1346 N N . ARG A 1 175 ? 3.634 14.626 17.524 1.00 88.19 175 ARG A N 1
ATOM 1347 C CA . ARG A 1 175 ? 3.346 13.207 17.846 1.00 88.19 175 ARG A CA 1
ATOM 1348 C C . ARG A 1 175 ? 1.982 12.990 18.517 1.00 88.19 175 ARG A C 1
ATOM 1350 O O . ARG A 1 175 ? 1.260 12.067 18.162 1.00 88.19 175 ARG A O 1
ATOM 1357 N N . GLN A 1 176 ? 1.607 13.842 19.473 1.00 90.12 176 GLN A N 1
ATOM 1358 C CA . GLN A 1 176 ? 0.325 13.718 20.179 1.00 90.12 176 GLN A CA 1
ATOM 1359 C C . GLN A 1 176 ? -0.895 14.056 19.308 1.00 90.12 176 GLN A C 1
ATOM 1361 O O . GLN A 1 176 ? -1.972 13.496 19.504 1.00 90.12 176 GLN A O 1
ATOM 1366 N N . GLU A 1 177 ? -0.768 14.996 18.376 1.00 89.81 177 GLU A N 1
ATOM 1367 C CA . GLU A 1 177 ? -1.827 15.340 17.423 1.00 89.81 177 GLU A CA 1
ATOM 1368 C C . GLU A 1 177 ? -2.019 14.230 16.397 1.00 89.81 177 GLU A C 1
ATOM 1370 O O . GLU A 1 177 ? -3.144 13.791 16.149 1.00 89.81 177 GLU A O 1
ATOM 1375 N N . VAL A 1 178 ? -0.903 13.712 15.898 1.00 89.75 178 VAL A N 1
ATOM 1376 C CA . VAL A 1 178 ? -0.850 12.556 15.019 1.00 89.75 178 VAL A CA 1
ATOM 1377 C C . VAL A 1 178 ? -1.503 11.336 15.678 1.00 89.75 178 VAL A C 1
ATOM 1379 O O . VAL A 1 178 ? -2.443 10.783 15.113 1.00 89.75 178 VAL A O 1
ATOM 1382 N N . SER A 1 179 ? -1.095 10.958 16.898 1.00 93.06 179 SER A N 1
ATOM 1383 C CA . SER A 1 179 ? -1.713 9.846 17.641 1.00 93.06 179 SER A CA 1
ATOM 1384 C C . SER A 1 179 ? -3.221 10.027 17.809 1.00 93.06 179 SER A C 1
ATOM 1386 O O . SER A 1 179 ? -3.979 9.078 17.626 1.00 93.06 179 SER A O 1
ATOM 1388 N N . ARG A 1 180 ? -3.689 11.241 18.132 1.00 93.19 180 ARG A N 1
ATOM 1389 C CA . ARG A 1 180 ? -5.131 11.517 18.259 1.00 93.19 180 ARG A CA 1
ATOM 1390 C C . ARG A 1 180 ? -5.869 11.353 16.932 1.00 93.19 180 ARG A C 1
ATOM 1392 O O . ARG A 1 180 ? -6.965 10.803 16.926 1.00 93.19 180 ARG A O 1
ATOM 1399 N N . SER A 1 181 ? -5.275 11.801 15.832 1.00 92.75 181 SER A N 1
ATOM 1400 C CA . SER A 1 181 ? -5.883 11.740 14.499 1.00 92.75 181 SER A CA 1
ATOM 1401 C C . SER A 1 181 ? -5.925 10.312 13.949 1.00 92.75 181 SER A C 1
ATOM 1403 O O . SER A 1 181 ? -6.945 9.894 13.397 1.00 92.75 181 SER A O 1
ATOM 1405 N N . VAL A 1 182 ? -4.861 9.530 14.167 1.00 92.50 182 VAL A N 1
ATOM 1406 C CA . VAL A 1 182 ? -4.839 8.093 13.854 1.00 92.50 182 VAL A CA 1
ATOM 1407 C C . VAL A 1 182 ? -5.891 7.363 14.689 1.00 92.50 182 VAL A C 1
ATOM 1409 O O . VAL A 1 182 ? -6.699 6.623 14.134 1.00 92.50 182 VAL A O 1
ATOM 1412 N N . LEU A 1 183 ? -5.954 7.627 16.000 1.00 94.31 183 LEU A N 1
ATOM 1413 C CA . LEU A 1 183 ? -6.950 7.020 16.884 1.00 94.31 183 LEU A CA 1
ATOM 1414 C C . LEU A 1 183 ? -8.382 7.339 16.440 1.00 94.31 183 LEU A C 1
ATOM 1416 O O . LEU A 1 183 ? -9.203 6.433 16.354 1.00 94.31 183 LEU A O 1
ATOM 1420 N N . ALA A 1 184 ? -8.679 8.602 16.127 1.00 93.31 184 ALA A N 1
ATOM 1421 C CA . ALA A 1 184 ? -9.997 9.005 15.644 1.00 93.31 184 ALA A CA 1
ATOM 1422 C C . ALA A 1 184 ? -10.364 8.299 14.329 1.00 93.31 184 ALA A C 1
ATOM 1424 O O . ALA A 1 184 ? -11.490 7.821 14.187 1.00 93.31 184 ALA A O 1
ATOM 1425 N N . SER A 1 185 ? -9.405 8.181 13.406 1.00 91.88 185 SER A N 1
ATOM 1426 C CA . SER A 1 185 ? -9.602 7.484 12.131 1.00 91.88 185 SER A CA 1
ATOM 1427 C C . SER A 1 185 ? -9.907 6.002 12.350 1.00 91.88 185 SER A C 1
ATOM 1429 O O . SER A 1 185 ? -10.911 5.503 11.855 1.00 91.88 185 SER A O 1
ATOM 1431 N N . TRP A 1 186 ? -9.108 5.305 13.163 1.00 92.69 186 TRP A N 1
ATOM 1432 C CA . TRP A 1 186 ? -9.295 3.873 13.421 1.00 92.69 186 TRP A CA 1
ATOM 1433 C C . TRP A 1 186 ? -10.593 3.588 14.178 1.00 92.69 186 TRP A C 1
ATOM 1435 O O . TRP A 1 186 ? -11.299 2.632 13.861 1.00 92.69 186 TRP A O 1
ATOM 1445 N N . THR A 1 187 ? -10.940 4.438 15.146 1.00 93.31 187 THR A N 1
ATOM 1446 C CA . THR A 1 187 ? -12.211 4.355 15.873 1.00 93.31 187 THR A CA 1
ATOM 1447 C C . THR A 1 187 ? -13.401 4.513 14.936 1.00 93.31 187 THR A C 1
ATOM 1449 O O . THR A 1 187 ? -14.354 3.742 15.039 1.00 93.31 187 THR A O 1
ATOM 1452 N N . ASN A 1 188 ? -13.346 5.463 14.001 1.00 93.19 188 ASN A N 1
ATOM 1453 C CA . ASN A 1 188 ? -14.405 5.662 13.019 1.00 93.19 188 ASN A CA 1
ATOM 1454 C C . ASN A 1 188 ? -14.504 4.487 12.032 1.00 93.19 188 ASN A C 1
ATOM 1456 O O . ASN A 1 188 ? -15.583 3.922 11.855 1.00 93.19 188 ASN A O 1
ATOM 1460 N N . ASP A 1 189 ? -13.382 4.082 11.440 1.00 90.44 189 ASP A N 1
ATOM 1461 C CA . ASP A 1 189 ? -13.339 3.044 10.406 1.00 90.44 189 ASP A CA 1
ATOM 1462 C C . ASP A 1 189 ? -13.829 1.692 10.932 1.00 90.44 189 ASP A C 1
ATOM 1464 O O . ASP A 1 189 ? -14.634 1.005 10.294 1.00 90.44 189 ASP A O 1
ATOM 1468 N N . LEU A 1 190 ? -13.404 1.334 12.144 1.00 91.94 190 LEU A N 1
ATOM 1469 C CA . LEU A 1 190 ? -13.799 0.088 12.792 1.00 91.94 190 LEU A CA 1
ATOM 1470 C C . LEU A 1 190 ? -15.135 0.214 13.540 1.00 91.94 190 LEU A C 1
ATOM 1472 O O . LEU A 1 190 ? -15.723 -0.800 13.902 1.00 91.94 190 LEU A O 1
ATOM 1476 N N . GLY A 1 191 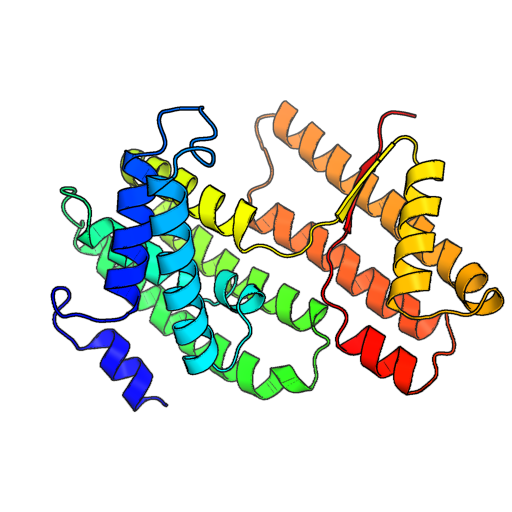? -15.666 1.427 13.724 1.00 94.00 191 GLY A N 1
ATOM 1477 C CA . GLY A 1 191 ? -16.895 1.675 14.481 1.00 94.00 191 GLY A CA 1
ATOM 1478 C C . GLY A 1 191 ? -16.760 1.281 15.952 1.00 94.00 191 GLY A C 1
ATOM 1479 O O . GLY A 1 191 ? -17.609 0.564 16.480 1.00 94.00 191 GLY A O 1
ATOM 1480 N N . LEU A 1 192 ? -15.666 1.691 16.592 1.00 95.25 192 LEU A N 1
ATOM 1481 C CA . LEU A 1 192 ? -15.373 1.358 17.984 1.00 95.25 192 LEU A CA 1
ATOM 1482 C C . LEU A 1 192 ? -16.192 2.227 18.943 1.00 95.25 192 LEU A C 1
ATOM 1484 O O . LEU A 1 192 ? -16.358 3.430 18.743 1.00 95.25 192 LEU A O 1
ATOM 1488 N N . SER A 1 193 ? -16.654 1.623 20.035 1.00 96.06 193 SER A N 1
ATOM 1489 C CA . SER A 1 193 ? -17.196 2.358 21.183 1.00 96.06 193 SER A CA 1
ATOM 1490 C C . SER A 1 193 ? -16.112 3.181 21.888 1.00 96.06 193 SER A C 1
ATOM 1492 O O . SER A 1 193 ? -14.919 2.941 21.715 1.00 96.06 193 SER A O 1
ATOM 1494 N N . GLU A 1 194 ? -16.511 4.112 22.757 1.00 95.00 194 GLU A N 1
ATOM 1495 C CA . GLU A 1 194 ? -15.571 4.910 23.559 1.00 95.00 194 GLU A CA 1
ATOM 1496 C C . GLU A 1 194 ? -14.622 4.030 24.395 1.00 95.00 194 GLU A C 1
ATOM 1498 O O . GLU A 1 194 ? -13.408 4.240 24.393 1.00 95.00 194 GLU A O 1
ATOM 1503 N N . ALA A 1 195 ? -15.147 2.983 25.041 1.00 94.50 195 ALA A N 1
ATOM 1504 C CA . ALA A 1 195 ? -14.340 2.048 25.825 1.00 94.50 195 ALA A CA 1
ATOM 1505 C C . ALA A 1 195 ? -13.330 1.278 24.955 1.00 94.50 195 ALA A C 1
ATOM 1507 O O . ALA A 1 195 ? -12.167 1.130 25.336 1.00 94.50 195 ALA A O 1
ATOM 1508 N N . GLN A 1 196 ? -13.747 0.825 23.768 1.00 96.06 196 GLN A N 1
ATOM 1509 C CA . GLN A 1 196 ? -12.855 0.170 22.807 1.00 96.06 196 GLN A CA 1
ATOM 1510 C C . GLN A 1 196 ? -11.805 1.154 22.264 1.00 96.06 196 GLN A C 1
ATOM 1512 O O . GLN A 1 196 ? -10.632 0.806 22.186 1.00 96.06 196 GLN A O 1
ATOM 1517 N N . SER A 1 197 ? -12.186 2.401 21.972 1.00 94.31 197 SER A N 1
ATOM 1518 C CA . SER A 1 197 ? -11.268 3.461 21.535 1.00 94.31 197 SER A CA 1
ATOM 1519 C C . SER A 1 197 ? -10.181 3.737 22.579 1.00 94.31 197 SER A C 1
ATOM 1521 O O . SER A 1 197 ? -9.012 3.893 22.230 1.00 94.31 197 SER A O 1
ATOM 1523 N N . LEU A 1 198 ? -10.526 3.766 23.870 1.00 93.75 198 LEU A N 1
ATOM 1524 C CA . LEU A 1 198 ? -9.536 3.915 24.941 1.00 93.75 198 LEU A CA 1
ATOM 1525 C C . LEU A 1 198 ? -8.570 2.722 24.999 1.00 93.75 198 LEU A C 1
ATOM 1527 O O . LEU A 1 198 ? -7.372 2.922 25.204 1.00 93.75 198 LEU A O 1
ATOM 1531 N N . ALA A 1 199 ? -9.064 1.502 24.765 1.00 94.00 199 ALA A N 1
ATOM 1532 C CA . ALA A 1 199 ? -8.238 0.296 24.706 1.00 94.00 199 ALA A CA 1
ATOM 1533 C C . ALA A 1 199 ? -7.322 0.246 23.466 1.00 94.00 199 ALA A C 1
ATOM 1535 O O . ALA A 1 199 ? -6.238 -0.327 23.538 1.00 94.00 199 ALA A O 1
ATOM 1536 N N . VAL A 1 200 ? -7.711 0.873 22.350 1.00 93.50 200 VAL A N 1
ATOM 1537 C CA . VAL A 1 200 ? -6.887 0.978 21.128 1.00 93.50 200 VAL A CA 1
ATOM 1538 C C . VAL A 1 200 ? -5.727 1.958 21.275 1.00 93.50 200 VAL A C 1
ATOM 1540 O O . VAL A 1 200 ? -4.687 1.770 20.641 1.00 93.50 200 VAL A O 1
ATOM 1543 N N . LYS A 1 201 ? -5.865 2.992 22.112 1.00 94.62 201 LYS A N 1
ATOM 1544 C CA . LYS A 1 201 ? -4.883 4.081 22.221 1.00 94.62 201 LYS A CA 1
ATOM 1545 C C . LYS A 1 201 ? -3.419 3.607 22.351 1.00 94.62 201 LYS A C 1
ATOM 1547 O O . LYS A 1 201 ? -2.591 4.140 21.616 1.00 94.62 201 LYS A O 1
ATOM 1552 N N . PRO A 1 202 ? -3.063 2.615 23.195 1.00 95.44 202 PRO A N 1
ATOM 1553 C CA . PRO A 1 202 ? -1.681 2.137 23.290 1.00 95.44 202 PRO A CA 1
ATOM 1554 C C . PRO A 1 202 ? -1.144 1.519 21.991 1.00 95.44 202 PRO A C 1
ATOM 1556 O O . PRO A 1 202 ? 0.036 1.674 21.693 1.00 95.44 202 PRO A O 1
ATOM 1559 N N . VAL A 1 203 ? -1.998 0.853 21.203 1.00 96.31 203 VAL A N 1
ATOM 1560 C CA . VAL A 1 203 ? -1.617 0.283 19.898 1.00 96.31 203 VAL A CA 1
ATOM 1561 C C . VAL A 1 203 ? -1.322 1.401 18.898 1.00 96.31 203 VAL A C 1
ATOM 1563 O O . VAL A 1 203 ? -0.336 1.333 18.170 1.00 96.31 203 VAL A O 1
ATOM 1566 N N . VAL A 1 204 ? -2.141 2.456 18.898 1.00 95.12 204 VAL A N 1
ATOM 1567 C CA . VAL A 1 204 ? -1.927 3.644 18.057 1.00 95.12 204 VAL A CA 1
ATOM 1568 C C . VAL A 1 204 ? -0.648 4.380 18.448 1.00 95.12 204 VAL A C 1
ATOM 1570 O O . VAL A 1 204 ? 0.139 4.741 17.577 1.00 95.12 204 VAL A O 1
ATOM 1573 N N . ASP A 1 205 ? -0.408 4.579 19.744 1.00 95.12 205 ASP A N 1
ATOM 1574 C CA . ASP A 1 205 ? 0.803 5.252 20.216 1.00 95.12 205 ASP A CA 1
ATOM 1575 C C . ASP A 1 205 ? 2.072 4.468 19.844 1.00 95.12 205 ASP A C 1
ATOM 1577 O O . ASP A 1 205 ? 3.056 5.070 19.405 1.00 95.12 205 ASP A O 1
ATOM 1581 N N . ASP A 1 206 ? 2.052 3.133 19.962 1.00 96.19 206 ASP A N 1
ATOM 1582 C CA . ASP A 1 206 ? 3.164 2.288 19.514 1.00 96.19 206 ASP A CA 1
ATOM 1583 C C . ASP A 1 206 ? 3.358 2.354 17.994 1.00 96.19 206 ASP A C 1
ATOM 1585 O O . ASP A 1 206 ? 4.489 2.506 17.529 1.00 96.19 206 ASP A O 1
ATOM 1589 N N . TYR A 1 207 ? 2.266 2.316 17.222 1.00 95.12 207 TYR A N 1
ATOM 1590 C CA . TYR A 1 207 ? 2.306 2.463 15.768 1.00 95.12 207 TYR A CA 1
ATOM 1591 C C . TYR A 1 207 ? 2.967 3.783 15.350 1.00 95.12 207 TYR A C 1
ATOM 1593 O O . TYR A 1 207 ? 3.936 3.776 14.591 1.00 95.12 207 TYR A O 1
ATOM 1601 N N . VAL A 1 208 ? 2.500 4.914 15.891 1.00 94.31 208 VAL A N 1
ATOM 1602 C CA . VAL A 1 208 ? 3.036 6.248 15.579 1.00 94.31 208 VAL A CA 1
ATOM 1603 C C . VAL A 1 208 ? 4.508 6.358 15.974 1.00 94.31 208 VAL A C 1
ATOM 1605 O O . VAL A 1 208 ? 5.312 6.891 15.207 1.00 94.31 208 VAL A O 1
ATOM 1608 N N . ARG A 1 209 ? 4.891 5.822 17.139 1.00 94.88 209 ARG A N 1
ATOM 1609 C CA . ARG A 1 209 ? 6.289 5.795 17.587 1.00 94.88 209 ARG A CA 1
ATOM 1610 C C . ARG A 1 209 ? 7.171 4.995 16.624 1.00 94.88 209 ARG A C 1
ATOM 1612 O O . ARG A 1 209 ? 8.163 5.532 16.136 1.00 94.88 209 ARG A O 1
ATOM 1619 N N . ARG A 1 210 ? 6.805 3.746 16.311 1.00 95.31 210 ARG A N 1
ATOM 1620 C CA . ARG A 1 210 ? 7.577 2.869 15.409 1.00 95.31 210 ARG A CA 1
ATOM 1621 C C . ARG A 1 210 ? 7.651 3.430 13.991 1.00 95.31 210 ARG A C 1
ATOM 1623 O O . ARG A 1 210 ? 8.699 3.345 13.358 1.00 95.31 210 ARG A O 1
ATOM 1630 N N . TYR A 1 211 ? 6.569 4.032 13.501 1.00 92.38 211 TYR A N 1
ATOM 1631 C CA . TYR A 1 211 ? 6.566 4.687 12.195 1.00 92.38 211 TYR A CA 1
ATOM 1632 C C . TYR A 1 211 ? 7.499 5.905 12.182 1.00 92.38 211 TYR A C 1
ATOM 1634 O O . TYR A 1 211 ? 8.282 6.071 11.250 1.00 92.38 211 TYR A O 1
ATOM 1642 N N . SER A 1 212 ? 7.477 6.730 13.234 1.00 90.38 212 SER A N 1
ATOM 1643 C CA . SER A 1 212 ? 8.387 7.874 13.383 1.00 90.38 212 SER A CA 1
ATOM 1644 C C . SER A 1 212 ? 9.858 7.442 13.418 1.00 90.38 212 SER A C 1
ATOM 1646 O O . SER A 1 212 ? 10.690 8.072 12.769 1.00 90.38 212 SER A O 1
ATOM 1648 N N . GLU A 1 213 ? 10.181 6.364 14.136 1.00 93.44 213 GLU A N 1
ATOM 1649 C CA . GLU A 1 213 ? 11.530 5.781 14.176 1.00 93.44 213 GLU A CA 1
ATOM 1650 C C . GLU A 1 213 ? 11.970 5.276 12.796 1.00 93.44 213 GLU A C 1
ATOM 1652 O O . GLU A 1 213 ? 13.098 5.530 12.371 1.00 93.44 213 GLU A O 1
ATOM 1657 N N . LEU A 1 214 ? 11.062 4.623 12.065 1.00 92.75 214 LEU A N 1
ATOM 1658 C CA . LEU A 1 214 ? 11.311 4.146 10.708 1.00 92.75 214 LEU A CA 1
ATOM 1659 C C . LEU A 1 214 ? 11.611 5.302 9.740 1.00 92.75 214 LEU A C 1
ATOM 1661 O O . LEU A 1 214 ? 12.582 5.242 8.987 1.00 92.75 214 LEU A O 1
ATOM 1665 N N . GLN A 1 215 ? 10.821 6.380 9.782 1.00 88.88 215 GLN A N 1
ATOM 1666 C CA . GLN A 1 215 ? 11.061 7.569 8.954 1.00 88.88 215 GLN A CA 1
ATOM 1667 C C . GLN A 1 215 ? 12.395 8.245 9.296 1.00 88.88 215 GLN A C 1
ATOM 1669 O O . GLN A 1 215 ? 13.125 8.660 8.393 1.00 88.88 215 GLN A O 1
ATOM 1674 N N . ALA A 1 216 ? 12.750 8.314 10.582 1.00 90.75 216 ALA A N 1
ATOM 1675 C CA . ALA A 1 216 ? 14.035 8.850 11.016 1.00 90.75 216 ALA A CA 1
ATOM 1676 C C . ALA A 1 216 ? 15.214 8.006 10.499 1.00 90.75 216 ALA A C 1
ATOM 1678 O O . ALA A 1 216 ? 16.203 8.569 10.021 1.00 90.75 216 ALA A O 1
ATOM 1679 N N . ASP A 1 217 ? 15.111 6.671 10.526 1.00 94.06 217 ASP A N 1
ATOM 1680 C CA . ASP A 1 217 ? 16.130 5.796 9.933 1.00 94.06 217 ASP A CA 1
ATOM 1681 C C . ASP A 1 217 ? 16.260 6.017 8.420 1.00 94.06 217 ASP A C 1
ATOM 1683 O O . ASP A 1 217 ? 17.372 6.170 7.907 1.00 94.06 217 ASP A O 1
ATOM 1687 N N . PHE A 1 218 ? 15.134 6.122 7.711 1.00 90.19 218 PHE A N 1
ATOM 1688 C CA . PHE A 1 218 ? 15.125 6.382 6.274 1.00 90.19 218 PHE A CA 1
ATOM 1689 C C . PHE A 1 218 ? 15.788 7.715 5.920 1.00 90.19 218 PHE A C 1
ATOM 1691 O O . PHE A 1 218 ? 16.617 7.763 5.007 1.00 90.19 218 PHE A O 1
ATOM 1698 N N . ALA A 1 219 ? 15.477 8.781 6.660 1.00 88.31 219 ALA A N 1
ATOM 1699 C CA . ALA A 1 219 ? 16.091 10.094 6.482 1.00 88.31 219 ALA A CA 1
ATOM 1700 C C . ALA A 1 219 ? 17.599 10.060 6.777 1.00 88.31 219 ALA A C 1
ATOM 1702 O O . ALA A 1 219 ? 18.400 10.577 5.994 1.00 88.31 219 ALA A O 1
ATOM 1703 N N . ARG A 1 220 ? 18.008 9.389 7.862 1.00 94.69 220 ARG A N 1
ATOM 1704 C CA . ARG A 1 220 ? 19.419 9.206 8.233 1.00 94.69 220 ARG A CA 1
ATOM 1705 C C . ARG A 1 220 ? 20.199 8.477 7.140 1.00 94.69 220 ARG A C 1
ATOM 1707 O O . ARG A 1 220 ? 21.295 8.899 6.776 1.00 94.69 220 ARG A O 1
ATOM 1714 N N . ARG A 1 221 ? 19.640 7.395 6.601 1.00 94.25 221 ARG A N 1
ATOM 1715 C CA . ARG A 1 221 ? 20.242 6.615 5.513 1.00 94.25 221 ARG A CA 1
ATOM 1716 C C . ARG A 1 221 ? 20.337 7.401 4.210 1.00 94.25 221 ARG A C 1
ATOM 1718 O O . ARG A 1 221 ? 21.374 7.357 3.553 1.00 94.25 221 ARG A O 1
ATOM 1725 N N . ALA A 1 222 ? 19.308 8.176 3.872 1.00 87.75 222 ALA A N 1
ATOM 1726 C CA . ALA A 1 222 ? 19.343 9.079 2.725 1.00 87.75 222 ALA A CA 1
ATOM 1727 C C . ALA A 1 222 ? 20.447 10.143 2.865 1.00 87.75 222 ALA A C 1
ATOM 1729 O O . ALA A 1 222 ? 21.230 10.330 1.936 1.00 87.75 222 ALA A O 1
ATOM 1730 N N . ALA A 1 223 ? 20.581 10.767 4.041 1.00 90.31 223 ALA A N 1
ATOM 1731 C CA . ALA A 1 223 ? 21.653 11.726 4.325 1.00 90.31 223 ALA A CA 1
ATOM 1732 C C . ALA A 1 223 ? 23.057 11.093 4.262 1.00 90.31 223 ALA A C 1
ATOM 1734 O O . ALA A 1 223 ? 24.021 11.755 3.885 1.00 90.31 223 ALA A O 1
ATOM 1735 N N . ALA A 1 224 ? 23.169 9.802 4.583 1.00 94.25 224 ALA A N 1
ATOM 1736 C CA . ALA A 1 224 ? 24.397 9.018 4.455 1.00 94.25 224 ALA A CA 1
ATOM 1737 C C . ALA A 1 224 ? 24.651 8.478 3.029 1.00 94.25 224 ALA A C 1
ATOM 1739 O O . ALA A 1 224 ? 25.558 7.670 2.840 1.00 94.25 224 ALA A O 1
ATOM 1740 N N . GLY A 1 225 ? 23.847 8.867 2.031 1.00 90.38 225 GLY A N 1
ATOM 1741 C CA . GLY A 1 225 ? 23.998 8.422 0.641 1.00 90.38 225 GLY A CA 1
ATOM 1742 C C . GLY A 1 225 ? 23.590 6.967 0.384 1.00 90.38 225 GLY A C 1
ATOM 1743 O O . GLY A 1 225 ? 23.907 6.421 -0.667 1.00 90.38 225 GLY A O 1
ATOM 1744 N N . THR A 1 226 ? 22.884 6.331 1.323 1.00 92.19 226 THR A N 1
ATOM 1745 C CA . THR A 1 226 ? 22.403 4.940 1.225 1.00 92.19 226 THR A CA 1
ATOM 1746 C C . THR A 1 226 ? 20.885 4.858 1.434 1.00 92.19 226 THR A C 1
ATOM 1748 O O . THR A 1 226 ? 20.422 4.105 2.299 1.00 92.19 226 THR A O 1
ATOM 1751 N N . PRO A 1 227 ? 20.084 5.656 0.692 1.00 86.06 227 PRO A N 1
ATOM 1752 C CA . PRO A 1 227 ? 18.643 5.727 0.900 1.00 86.06 227 PRO A CA 1
ATOM 1753 C C . PRO A 1 227 ? 18.000 4.337 0.775 1.00 86.06 227 PRO A C 1
ATOM 1755 O O . PRO A 1 227 ? 18.438 3.530 -0.047 1.00 86.06 227 PRO A O 1
ATOM 1758 N N . PRO A 1 228 ? 16.958 4.045 1.568 1.00 79.12 228 PRO A N 1
ATOM 1759 C CA . PRO A 1 228 ? 16.230 2.796 1.426 1.00 79.12 228 PRO A CA 1
ATOM 1760 C C . PRO A 1 228 ? 15.514 2.756 0.078 1.00 79.12 228 PRO A C 1
ATOM 1762 O O . PRO A 1 228 ? 14.942 3.762 -0.363 1.00 79.12 228 PRO A O 1
ATOM 1765 N N . GLY A 1 229 ? 15.547 1.584 -0.557 1.00 75.19 229 GLY A N 1
ATOM 1766 C CA . GLY A 1 229 ? 14.879 1.351 -1.833 1.00 75.19 229 GLY A CA 1
ATOM 1767 C C . GLY A 1 229 ? 13.349 1.419 -1.704 1.00 75.19 229 GLY A C 1
ATOM 1768 O O . GLY A 1 229 ? 12.816 1.258 -0.602 1.00 75.19 229 GLY A O 1
ATOM 1769 N N . PRO A 1 230 ? 12.610 1.629 -2.807 1.00 72.88 230 PRO A N 1
ATOM 1770 C CA . PRO A 1 230 ? 11.147 1.702 -2.776 1.00 72.88 230 PRO A CA 1
ATOM 1771 C C . PRO A 1 230 ? 10.486 0.443 -2.192 1.00 72.88 230 PRO A C 1
ATOM 1773 O O . PRO A 1 230 ? 9.571 0.555 -1.376 1.00 72.88 230 PRO A O 1
ATOM 1776 N N . THR A 1 231 ? 10.985 -0.744 -2.554 1.00 78.69 231 THR A N 1
ATOM 1777 C CA . THR A 1 231 ? 10.531 -2.040 -2.022 1.00 78.69 231 THR A CA 1
ATOM 1778 C C . THR A 1 231 ? 10.731 -2.133 -0.512 1.00 78.69 231 THR A C 1
ATOM 1780 O O . THR A 1 231 ? 9.809 -2.478 0.224 1.00 78.69 231 THR A O 1
ATOM 1783 N N . GLU A 1 232 ? 11.923 -1.772 -0.031 1.00 84.94 232 GLU A N 1
ATOM 1784 C CA . GLU A 1 232 ? 12.252 -1.790 1.395 1.00 84.94 232 GLU A CA 1
ATOM 1785 C C . GLU A 1 232 ? 11.316 -0.875 2.196 1.00 84.94 232 GLU A C 1
ATOM 1787 O O . GLU A 1 232 ? 10.767 -1.289 3.220 1.00 84.94 232 GLU A O 1
ATOM 1792 N N . LYS A 1 233 ? 11.076 0.347 1.699 1.00 82.62 233 LYS A N 1
ATOM 1793 C CA . LYS A 1 233 ? 10.134 1.288 2.318 1.00 82.62 233 LYS A CA 1
ATOM 1794 C C . LYS A 1 233 ? 8.728 0.697 2.404 1.00 82.62 233 LYS A C 1
ATOM 1796 O O . LYS A 1 233 ? 8.133 0.734 3.477 1.00 82.62 233 LYS A O 1
ATOM 1801 N N . ALA A 1 234 ? 8.220 0.138 1.303 1.00 81.56 234 ALA A N 1
ATOM 1802 C CA . ALA A 1 234 ? 6.876 -0.432 1.235 1.00 81.56 234 ALA A CA 1
ATOM 1803 C C . ALA A 1 234 ? 6.697 -1.644 2.165 1.00 81.56 234 ALA A C 1
ATOM 1805 O O . ALA A 1 234 ? 5.662 -1.764 2.826 1.00 81.56 234 ALA A O 1
ATOM 1806 N N . LEU A 1 235 ? 7.704 -2.521 2.256 1.00 87.31 235 LEU A N 1
ATOM 1807 C CA . LEU A 1 235 ? 7.695 -3.667 3.170 1.00 87.31 235 LEU A CA 1
ATOM 1808 C C . LEU A 1 235 ? 7.659 -3.219 4.629 1.00 87.31 235 LEU A C 1
ATOM 1810 O O . LEU A 1 235 ? 6.851 -3.723 5.410 1.00 87.31 235 LEU A O 1
ATOM 1814 N N . ALA A 1 236 ? 8.509 -2.260 4.997 1.00 90.44 236 ALA A N 1
ATOM 1815 C CA . ALA A 1 236 ? 8.598 -1.793 6.371 1.00 90.44 236 ALA A CA 1
ATOM 1816 C C . ALA A 1 236 ? 7.315 -1.075 6.822 1.00 90.44 236 ALA A C 1
ATOM 1818 O O . ALA A 1 236 ? 6.808 -1.360 7.907 1.00 90.44 236 ALA A O 1
ATOM 1819 N N . THR A 1 237 ? 6.742 -0.192 5.995 1.00 88.31 237 THR A N 1
ATOM 1820 C CA . THR A 1 237 ? 5.512 0.538 6.350 1.00 88.31 237 THR A CA 1
ATOM 1821 C C . THR A 1 237 ? 4.284 -0.371 6.383 1.00 88.31 237 THR A C 1
ATOM 1823 O O . THR A 1 237 ? 3.514 -0.321 7.344 1.00 88.31 237 THR A O 1
ATOM 1826 N N . THR A 1 238 ? 4.119 -1.259 5.396 1.00 88.38 238 THR A N 1
ATOM 1827 C CA . THR A 1 238 ? 3.007 -2.227 5.376 1.00 88.38 238 THR A CA 1
ATOM 1828 C C . THR A 1 238 ? 3.116 -3.208 6.546 1.00 88.38 238 THR A C 1
ATOM 1830 O O . THR A 1 238 ? 2.114 -3.517 7.189 1.00 88.38 238 THR A O 1
ATOM 1833 N N . GLY A 1 239 ? 4.335 -3.648 6.880 1.00 93.19 239 GLY A N 1
ATOM 1834 C CA . GLY A 1 239 ? 4.596 -4.511 8.032 1.00 93.19 239 GLY A CA 1
ATOM 1835 C C . GLY A 1 239 ? 4.155 -3.889 9.360 1.00 93.19 239 GLY A C 1
ATOM 1836 O O . GLY A 1 239 ? 3.519 -4.569 10.164 1.00 93.19 239 GLY A O 1
ATOM 1837 N N . LEU A 1 240 ? 4.400 -2.588 9.570 1.00 94.00 240 LEU A N 1
ATOM 1838 C CA . LEU A 1 240 ? 3.918 -1.880 10.764 1.00 94.00 240 LEU A CA 1
ATOM 1839 C C . LEU A 1 240 ? 2.385 -1.868 10.866 1.00 94.00 240 LEU A C 1
ATOM 1841 O O . LEU A 1 240 ? 1.848 -2.043 11.960 1.00 94.00 240 LEU A O 1
ATOM 1845 N N . MET A 1 241 ? 1.677 -1.697 9.745 1.00 91.81 241 MET A N 1
ATOM 1846 C CA . MET A 1 241 ? 0.209 -1.736 9.723 1.00 91.81 241 MET A CA 1
ATOM 1847 C C . MET A 1 241 ? -0.342 -3.141 9.999 1.00 91.81 241 MET A C 1
ATOM 1849 O O . MET A 1 241 ? -1.305 -3.277 10.753 1.00 91.81 241 MET A O 1
ATOM 1853 N N . VAL A 1 242 ? 0.280 -4.193 9.452 1.00 94.69 242 VAL A N 1
ATOM 1854 C CA . VAL A 1 242 ? -0.083 -5.592 9.753 1.00 94.69 242 VAL A CA 1
ATOM 1855 C C . VAL A 1 242 ? 0.128 -5.905 11.235 1.00 94.69 242 VAL A C 1
ATOM 1857 O O . VAL A 1 242 ? -0.747 -6.491 11.877 1.00 94.69 242 VAL A O 1
ATOM 1860 N N . ASP A 1 243 ? 1.261 -5.491 11.804 1.00 95.94 243 ASP A N 1
ATOM 1861 C CA . ASP A 1 243 ? 1.537 -5.652 13.233 1.00 95.94 243 ASP A CA 1
ATOM 1862 C C . ASP A 1 243 ? 0.471 -4.956 14.085 1.00 95.94 243 ASP A C 1
ATOM 1864 O O . ASP A 1 243 ? -0.048 -5.549 15.033 1.00 95.94 243 ASP A O 1
ATOM 1868 N N . ALA A 1 244 ? 0.114 -3.717 13.735 1.00 94.81 244 ALA A N 1
ATOM 1869 C CA . ALA A 1 244 ? -0.913 -2.967 14.442 1.00 94.81 244 ALA A CA 1
ATOM 1870 C C . ALA A 1 244 ? -2.293 -3.633 14.335 1.00 94.81 244 ALA A C 1
ATOM 1872 O O . ALA A 1 244 ? -2.965 -3.792 15.352 1.00 94.81 244 ALA A O 1
ATOM 1873 N N . GLN A 1 245 ? -2.690 -4.112 13.152 1.00 94.81 245 GLN A N 1
ATOM 1874 C CA . GLN A 1 245 ? -3.932 -4.871 12.960 1.00 94.81 245 GLN A CA 1
ATOM 1875 C C . GLN A 1 245 ? -3.975 -6.124 13.855 1.00 94.81 245 GLN A C 1
ATOM 1877 O O . GLN A 1 245 ? -4.981 -6.380 14.519 1.00 94.81 245 GLN A O 1
ATOM 1882 N N . LYS A 1 246 ? -2.862 -6.865 13.948 1.00 95.31 246 LYS A N 1
ATOM 1883 C CA . LYS A 1 246 ? -2.720 -8.035 14.837 1.00 95.31 246 LYS A CA 1
ATOM 1884 C C . LYS A 1 246 ? -2.751 -7.675 16.318 1.00 95.31 246 LYS A C 1
ATOM 1886 O O . LYS A 1 246 ? -3.148 -8.496 17.144 1.00 95.31 246 LYS A O 1
ATOM 1891 N N . GLN A 1 247 ? -2.281 -6.487 16.681 1.00 95.44 247 GLN A N 1
ATOM 1892 C CA . GLN A 1 247 ? -2.373 -5.990 18.051 1.00 95.44 247 GLN A CA 1
ATOM 1893 C C . GLN A 1 247 ? -3.805 -5.574 18.393 1.00 95.44 247 GLN A C 1
ATOM 1895 O O . GLN A 1 247 ? -4.290 -5.925 19.466 1.00 95.44 247 GLN A O 1
ATOM 1900 N N . LEU A 1 248 ? -4.516 -4.905 17.479 1.00 93.75 248 LEU A N 1
ATOM 1901 C CA . LEU A 1 248 ? -5.922 -4.531 17.664 1.00 93.75 248 LEU A CA 1
ATOM 1902 C C . LEU A 1 248 ? -6.794 -5.750 17.971 1.00 93.75 248 LEU A C 1
ATOM 1904 O O . LEU A 1 248 ? -7.535 -5.730 18.953 1.00 93.75 248 LEU A O 1
ATOM 1908 N N . SER A 1 249 ? -6.639 -6.836 17.205 1.00 91.94 249 SER A N 1
ATOM 1909 C CA . SER A 1 249 ? -7.407 -8.073 17.408 1.00 91.94 249 SER A CA 1
ATOM 1910 C C . SER A 1 249 ? -7.125 -8.772 18.745 1.00 91.94 249 SER A C 1
ATOM 1912 O O . SER A 1 249 ? -7.898 -9.630 19.158 1.00 91.94 249 SER A O 1
ATOM 1914 N N . LYS A 1 250 ? -6.004 -8.459 19.408 1.00 93.31 250 LYS A N 1
ATOM 1915 C CA . LYS A 1 250 ? -5.626 -9.024 20.717 1.00 93.31 250 LYS A CA 1
ATOM 1916 C C . LYS A 1 250 ? -6.021 -8.125 21.885 1.00 93.31 250 LYS A C 1
ATOM 1918 O O . LYS A 1 250 ? -6.297 -8.627 22.970 1.00 93.31 250 LYS A O 1
ATOM 1923 N N . THR A 1 251 ? -5.999 -6.812 21.678 1.00 91.62 251 THR A N 1
ATOM 1924 C CA . THR A 1 251 ? -6.185 -5.811 22.737 1.00 91.62 251 THR A CA 1
ATOM 1925 C C . THR A 1 251 ? -7.654 -5.453 22.944 1.00 91.62 251 THR A C 1
ATOM 1927 O O . THR A 1 251 ? -8.049 -5.080 24.048 1.00 91.62 251 THR A O 1
ATOM 1930 N N . VAL A 1 252 ? -8.480 -5.572 21.903 1.00 91.19 252 VAL A N 1
ATOM 1931 C CA . VAL A 1 252 ? -9.882 -5.152 21.931 1.00 91.19 252 VAL A CA 1
ATOM 1932 C C . VAL A 1 252 ? -10.789 -6.344 21.675 1.00 91.19 252 VAL A C 1
ATOM 1934 O O . VAL A 1 252 ? -10.596 -7.087 20.718 1.00 91.19 252 VAL A O 1
ATOM 1937 N N . THR A 1 253 ? -11.820 -6.504 22.506 1.00 93.56 253 THR A N 1
ATOM 1938 C CA . THR A 1 253 ? -12.917 -7.424 22.182 1.00 93.56 253 THR A CA 1
ATOM 1939 C C . THR A 1 253 ? -13.770 -6.773 21.100 1.00 93.56 253 THR A C 1
ATOM 1941 O O . THR A 1 253 ? -14.423 -5.762 21.364 1.00 93.56 253 THR A O 1
ATOM 1944 N N . LEU A 1 254 ? -13.720 -7.325 19.890 1.00 93.94 254 LEU A N 1
ATOM 1945 C CA . LEU A 1 254 ? -14.483 -6.870 18.730 1.00 93.94 254 LEU A CA 1
ATOM 1946 C C . LEU A 1 254 ? -15.676 -7.799 18.502 1.00 93.94 254 LEU A C 1
ATOM 1948 O O . LEU A 1 254 ? -15.528 -9.019 18.614 1.00 93.94 254 LEU A O 1
ATOM 1952 N N . ASP A 1 255 ? -16.832 -7.231 18.170 1.00 96.00 255 ASP A N 1
ATOM 1953 C CA . ASP A 1 255 ? -17.968 -8.021 17.687 1.00 96.00 255 ASP A CA 1
ATOM 1954 C C . ASP A 1 255 ? -17.717 -8.563 16.267 1.00 96.00 255 ASP A C 1
ATOM 1956 O O . ASP A 1 255 ? -16.757 -8.172 15.602 1.00 96.00 255 ASP A O 1
ATOM 1960 N N . ASP A 1 256 ? -18.572 -9.468 15.791 1.00 96.31 256 ASP A N 1
ATOM 1961 C CA . ASP A 1 256 ? -18.396 -10.121 14.488 1.00 96.31 256 ASP A CA 1
ATOM 1962 C C . ASP A 1 256 ? -18.338 -9.116 13.322 1.00 96.31 256 ASP A C 1
ATOM 1964 O O . ASP A 1 256 ? -17.552 -9.285 12.388 1.00 96.31 256 ASP A O 1
ATOM 1968 N N . ALA A 1 257 ? -19.123 -8.034 13.380 1.00 95.88 257 ALA A N 1
ATOM 1969 C CA . ALA A 1 257 ? -19.125 -7.010 12.339 1.00 95.88 257 ALA A CA 1
ATOM 1970 C C . ALA A 1 257 ? -17.826 -6.188 12.360 1.00 95.88 257 ALA A C 1
ATOM 1972 O O . ALA A 1 257 ? -17.273 -5.862 11.309 1.00 95.88 257 ALA A O 1
ATOM 1973 N N . GLN A 1 258 ? -17.314 -5.874 13.549 1.00 95.81 258 GLN A N 1
ATOM 1974 C CA . GLN A 1 258 ? -16.035 -5.202 13.750 1.00 95.81 258 GLN A CA 1
ATOM 1975 C C . GLN A 1 258 ? -14.849 -6.103 13.373 1.00 95.81 258 GLN A C 1
ATOM 1977 O O . GLN A 1 258 ? -13.871 -5.608 12.817 1.00 95.81 258 GLN A O 1
ATOM 1982 N N . GLN A 1 259 ? -14.925 -7.413 13.622 1.00 94.81 259 GLN A N 1
ATOM 1983 C CA . GLN A 1 259 ? -13.910 -8.381 13.194 1.00 94.81 259 GLN A CA 1
ATOM 1984 C C . GLN A 1 259 ? -13.850 -8.492 11.670 1.00 94.81 259 GLN A C 1
ATOM 1986 O O . GLN A 1 259 ? -12.759 -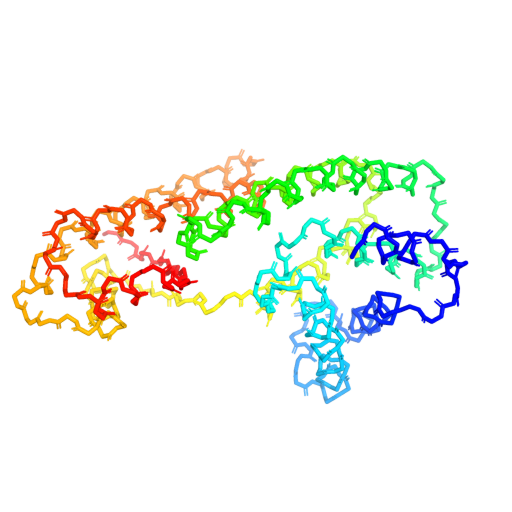8.456 11.103 1.00 94.81 259 GLN A O 1
ATOM 1991 N N . GLU A 1 260 ? -15.000 -8.552 10.995 1.00 94.06 260 GLU A N 1
ATOM 1992 C CA . GLU A 1 260 ? -15.047 -8.572 9.529 1.00 94.06 260 GLU A CA 1
ATOM 1993 C C . GLU A 1 260 ? -14.532 -7.255 8.928 1.00 94.06 260 GLU A C 1
ATOM 1995 O O . GLU A 1 260 ? -13.755 -7.255 7.968 1.00 94.06 260 GLU A O 1
ATOM 2000 N N . LYS A 1 261 ? -14.879 -6.112 9.538 1.00 93.25 261 LYS A N 1
ATOM 2001 C CA . LYS A 1 261 ? -14.278 -4.818 9.180 1.00 93.25 261 LYS A CA 1
ATOM 2002 C C . LYS A 1 261 ? -12.769 -4.830 9.367 1.00 93.25 261 LYS A C 1
ATOM 2004 O O . LYS A 1 261 ? -12.061 -4.424 8.457 1.00 93.25 261 LYS A O 1
ATOM 2009 N N . LEU A 1 262 ? -12.262 -5.320 10.499 1.00 93.56 262 LEU A N 1
ATOM 2010 C CA . LEU A 1 262 ? -10.823 -5.401 10.743 1.00 93.56 262 LEU A CA 1
ATOM 2011 C C . LEU A 1 262 ? -10.136 -6.315 9.718 1.00 93.56 262 LEU A C 1
ATOM 2013 O O . LEU A 1 262 ? -9.062 -5.963 9.241 1.00 93.56 262 LEU A O 1
ATOM 2017 N N . LYS A 1 263 ? -10.748 -7.447 9.341 1.00 91.31 263 LYS A N 1
ATOM 2018 C CA . LYS A 1 263 ? -10.220 -8.381 8.332 1.00 91.31 263 LYS A CA 1
ATOM 2019 C C . LYS A 1 263 ? -10.144 -7.750 6.936 1.00 91.31 263 LYS A C 1
ATOM 2021 O O . LYS A 1 263 ? -9.146 -7.928 6.235 1.00 91.31 263 LYS A O 1
ATOM 2026 N N . SER A 1 264 ? -11.177 -7.008 6.545 1.00 88.75 264 SER A N 1
ATOM 2027 C CA . SER A 1 264 ? -11.270 -6.315 5.250 1.00 88.75 264 SER A CA 1
ATOM 2028 C C . SER A 1 264 ? -10.576 -4.948 5.224 1.00 88.75 264 SER A C 1
ATOM 2030 O O . SER A 1 264 ? -10.403 -4.362 4.151 1.00 88.75 264 SER A O 1
ATOM 2032 N N . TRP A 1 265 ? -10.137 -4.448 6.381 1.00 86.31 265 TRP A N 1
ATOM 2033 C CA . TRP A 1 265 ? -9.422 -3.187 6.508 1.00 86.31 265 TRP A CA 1
ATOM 2034 C C . TRP A 1 265 ? -8.106 -3.244 5.735 1.00 86.31 265 TRP A C 1
ATOM 2036 O O . TRP A 1 265 ? -7.268 -4.113 5.972 1.00 86.31 265 TRP A O 1
ATOM 2046 N N . GLY A 1 266 ? -7.950 -2.325 4.782 1.00 78.50 266 GLY A N 1
ATOM 2047 C CA . GLY A 1 266 ? -6.810 -2.274 3.865 1.00 78.50 266 GLY A CA 1
ATOM 2048 C C . GLY A 1 266 ? -6.204 -0.886 3.713 1.00 78.50 266 GLY A C 1
ATOM 2049 O O . GLY A 1 266 ? -5.495 -0.664 2.740 1.00 78.50 266 GLY A O 1
ATOM 2050 N N . VAL A 1 267 ? -6.516 0.047 4.615 1.00 76.88 267 VAL A N 1
ATOM 2051 C CA . VAL A 1 267 ? -5.961 1.408 4.613 1.00 76.88 267 VAL A CA 1
ATOM 2052 C C . VAL A 1 267 ? -4.566 1.374 5.234 1.00 76.88 267 VAL A C 1
ATOM 2054 O O . VAL A 1 267 ? -4.393 0.803 6.310 1.00 76.88 267 VAL A O 1
ATOM 2057 N N . ILE A 1 268 ? -3.579 1.999 4.589 1.00 75.56 268 ILE A N 1
ATOM 2058 C CA . ILE A 1 268 ? -2.255 2.248 5.174 1.00 75.56 268 ILE A CA 1
ATOM 2059 C C . ILE A 1 268 ? -2.196 3.711 5.617 1.00 75.56 268 ILE A C 1
ATOM 2061 O O . ILE A 1 268 ? -2.458 4.617 4.832 1.00 75.56 268 ILE A O 1
ATOM 2065 N N . TYR A 1 269 ? -1.833 3.959 6.875 1.00 74.81 269 TYR A N 1
ATOM 2066 C CA . TYR A 1 269 ? -1.697 5.324 7.390 1.00 74.81 269 TYR A CA 1
ATOM 2067 C C . TYR A 1 269 ? -0.248 5.782 7.304 1.00 74.81 269 TYR A C 1
ATOM 2069 O O . TYR A 1 269 ? 0.609 5.290 8.034 1.00 74.81 269 TYR A O 1
ATOM 2077 N N . GLY A 1 270 ? 0.028 6.757 6.444 1.00 73.69 270 GLY A N 1
ATOM 2078 C CA . GLY A 1 270 ? 1.301 7.465 6.462 1.00 73.69 270 GLY A CA 1
ATOM 2079 C C . GLY A 1 270 ? 1.353 8.424 7.649 1.00 73.69 270 GLY A C 1
ATOM 2080 O O . GLY A 1 270 ? 0.364 9.086 7.964 1.00 73.69 270 GLY A O 1
ATOM 2081 N N . VAL A 1 271 ? 2.501 8.517 8.314 1.00 76.50 271 VAL A N 1
ATOM 2082 C CA . VAL A 1 271 ? 2.636 9.346 9.514 1.00 76.50 271 VAL A CA 1
ATOM 2083 C C . VAL A 1 271 ? 3.838 10.280 9.405 1.00 76.50 271 VAL A C 1
ATOM 2085 O O . VAL A 1 271 ? 4.978 9.820 9.354 1.00 76.50 271 VAL A O 1
ATOM 2088 N N . GLY A 1 272 ? 3.590 11.588 9.368 1.00 74.88 272 GLY A N 1
ATOM 2089 C CA . GLY A 1 272 ? 4.627 12.620 9.373 1.00 74.88 272 GLY A CA 1
ATOM 2090 C C . GLY A 1 272 ? 4.696 13.314 10.726 1.00 74.88 272 GLY A C 1
ATOM 2091 O O . GLY A 1 272 ? 3.957 14.258 10.988 1.00 74.88 272 GLY A O 1
ATOM 2092 N N . VAL A 1 273 ? 5.577 12.845 11.609 1.00 74.44 273 VAL A N 1
ATOM 2093 C CA . VAL A 1 273 ? 5.800 13.510 12.898 1.00 74.44 273 VAL A CA 1
ATOM 2094 C C . VAL A 1 273 ? 6.803 14.646 12.705 1.00 74.44 273 VAL A C 1
ATOM 2096 O O . VAL A 1 273 ? 7.965 14.404 12.378 1.00 74.44 273 VAL A O 1
ATOM 2099 N N . GLU A 1 274 ? 6.349 15.881 12.897 1.00 78.75 274 GLU A N 1
ATOM 2100 C CA . GLU A 1 274 ? 7.160 17.089 12.728 1.00 78.75 274 GLU A CA 1
ATOM 2101 C C . GLU A 1 274 ? 7.817 17.498 14.049 1.00 78.75 274 GLU A C 1
ATOM 2103 O O . GLU A 1 274 ? 7.156 18.083 14.903 1.00 78.75 274 GLU A O 1
ATOM 2108 N N . GLY A 1 275 ? 9.120 17.219 14.192 1.00 58.31 275 GLY A N 1
ATOM 2109 C CA . GLY A 1 275 ? 9.934 17.658 15.334 1.00 58.31 275 GLY A CA 1
ATOM 2110 C C . GLY A 1 275 ? 9.505 17.083 16.696 1.00 58.31 275 GLY A C 1
ATOM 2111 O O . GLY A 1 275 ? 8.380 16.628 16.892 1.00 58.31 275 GLY A O 1
ATOM 2112 N N . GLU A 1 276 ? 10.428 17.078 17.655 1.00 50.22 276 GLU A N 1
ATOM 2113 C CA . GLU A 1 276 ? 10.117 16.948 19.089 1.00 50.22 276 GLU A CA 1
ATOM 2114 C C . GLU A 1 276 ? 10.403 18.276 19.788 1.00 50.22 276 GLU A C 1
ATOM 2116 O O . GLU A 1 276 ? 11.413 18.923 19.417 1.00 50.22 276 GLU A O 1
#

Foldseek 3Di:
DVVVVVVVVPDDLPDDDLLLVLLLLLLVLLVQDPPPDPCCVPVVNVVSVVVSQVSLQVVCVVLVHGLQLSLLALCNLLSSLSSPCVNDPDDPPPVLVVLSVVLSVVLVVVSVVLVVCVVVAFLLRSSLSSLVSNVVSCVSNVVVDDPVSNVSSVSSNCVCCVPSHFPQAEDAEALVSQLVVVLVVLCVLLVNDPVLSVLLSVLSSVLSVQLVVVVVVQVVCVVVVRHDDPSRVSNSQSVSVVVSLVVSVVRGDGDPSSVVSSRHDNHGYHYHHDDD

Secondary structure (DSSP, 8-state):
-HHHHHHHHHS-TTS--HHHHHHHHHHHHHHHS-TT--GGG-HHHHHHHHHHHHHHHHHHHHHTS-HHHHHTSTTHHHHHHHHHHHHSSSPPPHHHHHHHHHHHHHHHHHHHHHHHHGGGS-HHHHHHHHHHHHHHHHHHHHTTS-HHHHHHHHHHHHHHHHHHS---EEEEE-HHHHHHHHHHHHHHHHT--HHHHHHHHHHHHHHHHHHHHHHHHHHHHHHTT-PPPHHHHHHHHHHHHHHHHHHHHHHS---HHHHHHHHH----EEEEE---

Radius of gyration: 20.4 Å; chains: 1; bounding box: 44×42×58 Å

pLDDT: mean 77.0, std 15.51, range [29.56, 96.31]